Protein AF-A0A8J6DET9-F1 (afdb_monomer)

Sequence (178 aa):
DPKHFKSEKTGRGKLREGWRDNHQPIMCSYKLVTVKFEVWGLQTRVEQFVHKVVRDILLIGHRQAFAWVDEWYDMTMDEVREFERATQEATNKKIGVFPPAISISSIPLLPSSIRSAPSSAPSTPLSTDAPEFLSVPKDRPRKKSAPETLTLPDPEKKATLNLPGIHSSDKPCRPKSE

pLDDT: mean 73.46, std 25.01, range [31.91, 98.5]

Secondary structure (DSSP, 8-state):
-TTT---TTT------TTGGGT--S--------------TTTHHHHHHHHHHHHHHHHHHHHHHHHHTHHHHTT--HHHHHHHHHHHHHHHHHHH--------------------PPPP---------PPPGGG---S---------S-S-PPPTT--------------PPPPP---

Solvent-accessible surface area (backbone atoms only — not comparable to full-atom values): 12641 Å² total; per-residue (Å²): 103,42,60,77,38,58,37,84,80,78,58,49,58,53,48,46,91,73,36,78,85,79,54,78,91,80,85,85,84,90,80,88,82,86,76,87,50,97,43,90,99,43,27,71,66,51,37,54,49,51,54,50,51,53,52,52,52,52,53,50,50,53,43,47,55,61,63,42,37,68,78,53,72,82,59,49,76,66,56,51,53,49,51,52,49,54,51,50,52,57,48,38,69,72,75,46,89,70,76,80,87,71,78,82,76,80,76,78,87,73,83,92,74,90,79,87,81,76,83,88,68,84,82,78,80,94,69,91,76,75,72,83,90,66,81,70,78,94,77,72,86,88,69,80,91,65,79,91,81,84,70,82,83,73,89,87,77,82,78,91,84,88,83,86,86,81,91,76,92,80,83,87,83,76,91,78,94,129

Foldseek 3Di:
DLCPAAAPVPRDDNCDPVNVVPDDDDDDDDDDDDDADPDPPCGVVVRVVVVVVVVVCVVVVVVVCVNCCNVPVPDDPVNVVVVVVVVVVVVCVVVPDDPPPDDPPDDDDDDDDDDDDDDPDDDDDPDPDDPPPPPDPPDDDDDDPDDPPPDDDDPPPPDDDDDDDDDDDDDDDDDDDD

InterPro domains:
  IPR001666 Phosphatidylinositol transfer protein [PR00391] (37-52)
  IPR001666 Phosphatidylinositol transfer protein [PR00391] (57-76)
  IPR001666 Phosphatidylinositol transfer protein [PTHR10658] (1-141)
  IPR023393 START-like domain superfamily [G3DSA:3.30.530.20] (1-97)
  IPR055261 Phosphatidylinositol transfer protein, N-terminal [PF02121] (1-89)

Radius of gyration: 29.63 Å; Cα contacts (8 Å, |Δi|>4): 50; chains: 1; bounding box: 63×60×79 Å

Structure (mmCIF, N/CA/C/O backbone):
data_AF-A0A8J6DET9-F1
#
_entry.id   AF-A0A8J6DET9-F1
#
loop_
_atom_site.group_PDB
_atom_site.id
_atom_site.type_symbol
_atom_site.label_atom_id
_atom_site.label_alt_id
_atom_site.label_comp_id
_atom_site.label_asym_id
_atom_site.label_entity_id
_atom_site.label_seq_id
_atom_site.pdbx_PDB_ins_code
_atom_site.Cartn_x
_atom_site.Cartn_y
_atom_site.Cartn_z
_atom_site.occupancy
_atom_site.B_iso_or_equiv
_atom_site.auth_seq_id
_atom_site.auth_comp_id
_atom_site.auth_asym_id
_atom_site.auth_atom_id
_atom_site.pdbx_PDB_model_num
ATOM 1 N N . ASP A 1 1 ? 0.162 -10.120 8.842 1.00 91.19 1 ASP A N 1
ATOM 2 C CA . ASP A 1 1 ? -0.734 -10.753 7.844 1.00 91.19 1 ASP A CA 1
ATOM 3 C C . ASP A 1 1 ? -2.191 -10.503 8.239 1.00 91.19 1 ASP A C 1
ATOM 5 O O . ASP A 1 1 ? -2.559 -10.915 9.338 1.00 91.19 1 ASP A O 1
ATOM 9 N N . PRO A 1 2 ? -3.018 -9.860 7.391 1.00 96.56 2 PRO A N 1
ATOM 10 C CA . PRO A 1 2 ? -4.425 -9.565 7.693 1.00 96.56 2 PRO A CA 1
ATOM 11 C C . PRO A 1 2 ? -5.292 -10.772 8.089 1.00 96.56 2 PRO A C 1
ATOM 13 O O . PRO A 1 2 ? -6.269 -10.606 8.816 1.00 96.56 2 PRO A O 1
ATOM 16 N N . LYS A 1 3 ? -4.929 -11.994 7.668 1.00 96.25 3 LYS A N 1
ATOM 17 C CA . LYS A 1 3 ? -5.646 -13.224 8.057 1.00 96.25 3 LYS A CA 1
ATOM 18 C C . LYS A 1 3 ? -5.512 -13.560 9.547 1.00 96.25 3 LYS A C 1
ATOM 20 O O . LYS A 1 3 ? -6.338 -14.285 10.101 1.00 96.25 3 LYS A O 1
ATOM 25 N N . HIS A 1 4 ? -4.471 -13.049 10.197 1.00 96.12 4 HIS A N 1
ATOM 26 C CA . HIS A 1 4 ? -4.136 -13.360 11.586 1.00 96.12 4 HIS A CA 1
ATOM 27 C C . HIS A 1 4 ? -4.215 -12.138 12.504 1.00 96.12 4 HIS A C 1
ATOM 29 O O . HIS A 1 4 ? -4.363 -12.309 13.711 1.00 96.12 4 HIS A O 1
ATOM 35 N N . PHE A 1 5 ? -4.166 -10.937 11.931 1.00 97.38 5 PHE A N 1
ATOM 36 C CA . PHE A 1 5 ? -4.246 -9.668 12.641 1.00 97.38 5 PHE A CA 1
ATOM 37 C C . PHE A 1 5 ? -5.694 -9.291 12.985 1.00 97.38 5 PHE A C 1
ATOM 39 O O . PHE A 1 5 ? -6.588 -9.413 12.144 1.00 97.38 5 PHE A O 1
ATOM 46 N N . LYS A 1 6 ? -5.906 -8.818 14.213 1.00 97.38 6 LYS A N 1
ATOM 47 C CA . LYS A 1 6 ? -7.127 -8.151 14.665 1.00 97.38 6 LYS A CA 1
ATOM 48 C C . LYS A 1 6 ? -6.699 -6.868 15.368 1.00 97.38 6 LYS A C 1
ATOM 50 O O . LYS A 1 6 ? -5.846 -6.940 16.243 1.00 97.38 6 LYS A O 1
ATOM 55 N N . SER A 1 7 ? -7.284 -5.751 14.965 1.00 97.56 7 SER A N 1
ATOM 56 C CA . SER A 1 7 ? -7.032 -4.439 15.552 1.00 97.56 7 SER A CA 1
ATOM 57 C C . SER A 1 7 ? -7.607 -4.360 16.961 1.00 97.56 7 SER A C 1
ATOM 59 O O . SER A 1 7 ? -8.753 -4.767 17.181 1.00 97.56 7 SER A O 1
ATOM 61 N N . GLU A 1 8 ? -6.831 -3.821 17.895 1.00 97.50 8 GLU A N 1
ATOM 62 C CA . GLU A 1 8 ? -7.279 -3.589 19.272 1.00 97.50 8 GLU A CA 1
ATOM 63 C C . GLU A 1 8 ? -8.141 -2.329 19.373 1.00 97.50 8 GLU A C 1
ATOM 65 O O . GLU A 1 8 ? -9.135 -2.327 20.097 1.00 97.50 8 GLU A O 1
ATOM 70 N N . LYS A 1 9 ? -7.829 -1.290 18.585 1.00 97.31 9 LYS A N 1
ATOM 71 C CA . LYS A 1 9 ? -8.557 -0.013 18.618 1.00 97.31 9 LYS A CA 1
ATOM 72 C C . LYS A 1 9 ? -9.910 -0.070 17.920 1.00 97.31 9 LYS A C 1
ATOM 74 O O . LYS A 1 9 ? -10.894 0.479 18.401 1.00 97.31 9 LYS A O 1
ATOM 79 N N . THR A 1 10 ? -9.967 -0.737 16.769 1.00 95.62 10 THR A N 1
ATOM 80 C CA . THR A 1 10 ? -11.164 -0.763 15.909 1.00 95.62 10 THR A CA 1
ATOM 81 C C . THR A 1 10 ? -11.930 -2.080 15.984 1.00 95.62 10 THR A C 1
ATOM 83 O O . THR A 1 10 ? -13.030 -2.192 15.446 1.00 95.62 10 THR A O 1
ATOM 86 N N . GLY A 1 11 ? -11.330 -3.123 16.567 1.00 95.88 11 GLY A N 1
ATOM 87 C CA . GLY A 1 11 ? -11.878 -4.479 16.578 1.00 95.88 11 GLY A CA 1
ATOM 88 C C . GLY A 1 11 ? -11.886 -5.182 15.212 1.00 95.88 11 GLY A C 1
ATOM 89 O O . GLY A 1 11 ? -12.329 -6.330 15.134 1.00 95.88 11 GLY A O 1
ATOM 90 N N . ARG A 1 12 ? -11.410 -4.532 14.137 1.00 95.62 12 ARG A N 1
ATOM 91 C CA . ARG A 1 12 ? -11.454 -5.059 12.763 1.00 95.62 12 ARG A CA 1
ATOM 92 C C . ARG A 1 12 ? -10.488 -6.221 12.556 1.00 95.62 12 ARG A C 1
ATOM 94 O O . ARG A 1 12 ? -9.397 -6.259 13.118 1.00 95.62 12 ARG A O 1
ATOM 101 N N . GLY A 1 13 ? -10.860 -7.130 11.657 1.00 94.75 13 GLY A N 1
ATOM 102 C CA . GLY A 1 13 ? -10.139 -8.380 11.442 1.00 94.75 13 GLY A CA 1
ATOM 103 C C . GLY A 1 13 ? -10.598 -9.470 12.417 1.00 94.75 13 GLY A C 1
ATOM 104 O O . GLY A 1 13 ? -11.327 -9.236 13.373 1.00 94.75 13 GLY A O 1
ATOM 105 N N . LYS A 1 14 ? -10.221 -10.727 12.217 1.00 96.88 14 LYS A N 1
ATOM 106 C CA . LYS A 1 14 ? -9.270 -11.258 11.233 1.00 96.88 14 LYS A CA 1
ATOM 107 C C . LYS A 1 14 ? -9.900 -11.417 9.845 1.00 96.88 14 LYS A C 1
ATOM 109 O O . LYS A 1 14 ? -11.001 -11.948 9.729 1.00 96.88 14 LYS A O 1
ATOM 114 N N . LEU A 1 15 ? -9.184 -11.043 8.781 1.00 96.31 15 LEU A N 1
ATOM 115 C CA . LEU A 1 15 ? -9.693 -11.141 7.404 1.00 96.31 15 LEU A CA 1
ATOM 116 C C . LEU A 1 15 ? -9.476 -12.553 6.828 1.00 96.31 15 LEU A C 1
ATOM 118 O O . LEU A 1 15 ? -8.505 -12.811 6.115 1.00 96.31 15 LEU A O 1
ATOM 122 N N . ARG A 1 16 ? -10.359 -13.493 7.184 1.00 95.31 16 ARG A N 1
ATOM 123 C CA . ARG A 1 16 ? -10.367 -14.868 6.647 1.00 95.31 16 ARG A CA 1
ATOM 124 C C . ARG A 1 16 ? -11.074 -14.944 5.290 1.00 95.31 16 ARG A C 1
ATOM 126 O O . ARG A 1 16 ? -11.592 -13.955 4.788 1.00 95.31 16 ARG A O 1
ATOM 133 N N . GLU A 1 17 ? -11.073 -16.115 4.666 1.00 95.81 17 GLU A N 1
ATOM 134 C CA . GLU A 1 17 ? -11.883 -16.344 3.467 1.00 95.81 17 GLU A CA 1
ATOM 135 C C . GLU A 1 17 ? -13.357 -15.985 3.732 1.00 95.81 17 GLU A C 1
ATOM 137 O O . GLU A 1 17 ? -13.851 -16.198 4.838 1.00 95.81 17 GLU A O 1
ATOM 142 N N . GLY A 1 18 ? -14.015 -15.339 2.765 1.00 95.69 18 GLY A N 1
ATOM 143 C CA . GLY A 1 18 ? -15.367 -14.788 2.945 1.00 95.69 18 GLY A CA 1
ATOM 144 C C . GLY A 1 18 ? -15.455 -13.505 3.790 1.00 95.69 18 GLY A C 1
ATOM 145 O O . GLY A 1 18 ? -16.552 -13.054 4.102 1.00 95.69 18 GLY A O 1
ATOM 146 N N . TRP A 1 19 ? -14.334 -12.866 4.171 1.00 95.62 19 TRP A N 1
ATOM 147 C CA . TRP A 1 19 ? -14.379 -11.669 5.036 1.00 95.62 19 TRP A CA 1
ATOM 148 C C . TRP A 1 19 ? -15.232 -10.524 4.476 1.00 95.62 19 TRP A C 1
ATOM 150 O O . TRP A 1 19 ? -15.795 -9.759 5.258 1.00 95.62 19 TRP A O 1
ATOM 160 N N . ARG A 1 20 ? -15.326 -10.407 3.146 1.00 95.50 20 ARG A N 1
ATOM 161 C CA . ARG A 1 20 ? -16.043 -9.319 2.465 1.00 95.50 20 ARG A CA 1
ATOM 162 C C . ARG A 1 20 ? -17.532 -9.283 2.808 1.00 95.50 20 ARG A C 1
ATOM 164 O O . ARG A 1 20 ? -18.093 -8.198 2.837 1.00 95.50 20 ARG A O 1
ATOM 171 N N . ASP A 1 21 ? -18.130 -10.429 3.120 1.00 95.38 21 ASP A N 1
ATOM 172 C CA . ASP A 1 21 ? -19.572 -10.537 3.369 1.00 95.38 21 ASP A CA 1
ATOM 173 C C . ASP A 1 21 ? -19.957 -10.074 4.783 1.00 95.38 21 ASP A C 1
ATOM 175 O O . ASP A 1 21 ? -21.109 -9.745 5.043 1.00 95.38 21 ASP A O 1
ATOM 179 N N . ASN A 1 22 ? -18.986 -10.024 5.704 1.00 92.31 22 ASN A N 1
ATOM 180 C CA . ASN A 1 22 ? -19.232 -9.836 7.138 1.00 92.31 22 ASN A CA 1
ATOM 181 C C . ASN A 1 22 ? -18.456 -8.662 7.764 1.00 92.31 22 ASN A C 1
ATOM 183 O O . ASN A 1 22 ? -18.472 -8.503 8.982 1.00 92.31 22 ASN A O 1
ATOM 187 N N . HIS A 1 23 ? -17.739 -7.851 6.978 1.00 91.31 23 HIS A N 1
ATOM 188 C CA . HIS A 1 23 ? -16.974 -6.706 7.489 1.00 91.31 23 HIS A CA 1
ATOM 189 C C . HIS A 1 23 ? -17.495 -5.398 6.909 1.00 91.31 23 HIS A C 1
ATOM 191 O O . HIS A 1 23 ? -17.666 -5.278 5.703 1.00 91.31 23 HIS A O 1
ATOM 197 N N . GLN A 1 24 ? -17.659 -4.386 7.757 1.00 92.44 24 GLN A N 1
ATOM 198 C CA . GLN A 1 24 ? -17.947 -3.013 7.349 1.00 92.44 24 GLN A CA 1
ATOM 199 C C . GLN A 1 24 ? -17.158 -2.027 8.229 1.00 92.44 24 GLN A C 1
ATOM 201 O O . GLN A 1 24 ? -16.814 -2.377 9.360 1.00 92.44 24 GLN A O 1
ATOM 206 N N . PRO A 1 25 ? -16.830 -0.822 7.730 1.00 94.00 25 PRO A N 1
ATOM 207 C CA . PRO A 1 25 ? -17.005 -0.361 6.349 1.00 94.00 25 PRO A CA 1
ATOM 208 C C . PRO A 1 25 ? -15.969 -0.977 5.387 1.00 94.00 25 PRO A C 1
ATOM 210 O O . PRO A 1 25 ? -14.853 -1.321 5.787 1.00 94.00 25 PRO A O 1
ATOM 213 N N . ILE A 1 26 ? -16.319 -1.092 4.103 1.00 95.25 26 ILE A N 1
ATOM 214 C CA . ILE A 1 26 ? -15.404 -1.509 3.027 1.00 95.25 26 ILE A CA 1
ATOM 215 C C . ILE A 1 26 ? -15.282 -0.372 2.017 1.00 95.25 26 ILE A C 1
ATOM 217 O O . ILE A 1 26 ? -16.272 0.245 1.639 1.00 95.25 26 ILE A O 1
ATOM 221 N N . MET A 1 27 ? -14.057 -0.128 1.560 1.00 96.00 27 MET A N 1
ATOM 222 C CA . MET A 1 27 ? -13.757 0.788 0.464 1.00 96.00 27 MET A CA 1
ATOM 223 C C . MET A 1 27 ? -13.003 0.050 -0.643 1.00 96.00 27 MET A C 1
ATOM 225 O O . MET A 1 27 ? -12.352 -0.968 -0.399 1.00 96.00 27 MET A O 1
ATOM 229 N N . CYS A 1 28 ? -13.063 0.585 -1.858 1.00 96.19 28 CYS A N 1
ATOM 230 C CA . CYS A 1 28 ? -12.293 0.104 -2.997 1.00 96.19 28 CYS A CA 1
ATOM 231 C C . CYS A 1 28 ? -11.510 1.272 -3.603 1.00 96.19 28 CYS A C 1
ATOM 233 O O . CYS A 1 28 ? -12.053 2.360 -3.773 1.00 96.19 28 CYS A O 1
ATOM 235 N N . SER A 1 29 ? -10.235 1.047 -3.924 1.00 96.12 29 SER A N 1
ATOM 236 C CA . SER A 1 29 ? -9.402 2.008 -4.647 1.00 96.12 29 SER A CA 1
ATOM 237 C C . SER A 1 29 ? -9.090 1.448 -6.032 1.00 96.12 29 SER A C 1
ATOM 239 O O . SER A 1 29 ? -8.470 0.391 -6.149 1.00 96.12 29 SER A O 1
ATOM 241 N N . TYR A 1 30 ? -9.506 2.167 -7.074 1.00 97.44 30 TYR A N 1
ATOM 242 C CA . TYR A 1 30 ? -9.184 1.843 -8.462 1.00 97.44 30 TYR A CA 1
ATOM 243 C C . TYR A 1 30 ? -7.888 2.555 -8.859 1.00 97.44 30 TYR A C 1
ATOM 245 O O . TYR A 1 30 ? -7.849 3.780 -8.958 1.00 97.44 30 TYR A O 1
ATOM 253 N N . LYS A 1 31 ? -6.814 1.787 -9.067 1.00 96.56 31 LYS A N 1
ATOM 254 C CA . LYS A 1 31 ? -5.491 2.300 -9.454 1.00 96.56 31 LYS A CA 1
ATOM 255 C C . LYS A 1 31 ? -5.195 1.898 -10.898 1.00 96.56 31 LYS A C 1
ATOM 257 O O . LYS A 1 31 ? -4.769 0.773 -11.151 1.00 96.56 31 LYS A O 1
ATOM 262 N N . LEU A 1 32 ? -5.445 2.811 -11.836 1.00 97.75 32 LEU A N 1
ATOM 263 C CA . LEU A 1 32 ? -5.069 2.633 -13.237 1.00 97.75 32 LEU A CA 1
ATOM 264 C C . LEU A 1 32 ? -3.559 2.851 -13.382 1.00 97.75 32 LEU A C 1
ATOM 266 O O . LEU A 1 32 ? -3.051 3.921 -13.054 1.00 97.75 32 LEU A O 1
ATOM 270 N N . VAL A 1 33 ? -2.847 1.830 -13.852 1.00 97.25 33 VAL A N 1
ATOM 271 C CA . VAL A 1 33 ? -1.395 1.872 -14.050 1.00 97.25 33 VAL A CA 1
ATOM 272 C C . VAL A 1 33 ? -1.125 1.812 -15.543 1.00 97.25 33 VAL A C 1
ATOM 274 O O . VAL A 1 33 ? -1.542 0.860 -16.197 1.00 97.25 33 VAL A O 1
ATOM 277 N N . THR A 1 34 ? -0.394 2.797 -16.055 1.00 97.19 34 THR A N 1
ATOM 278 C CA . THR A 1 34 ? 0.095 2.827 -17.435 1.00 97.19 34 THR A CA 1
ATOM 279 C C . THR A 1 34 ? 1.614 2.860 -17.390 1.00 97.19 34 THR A C 1
ATOM 281 O O . THR A 1 34 ? 2.188 3.727 -16.733 1.00 97.19 34 THR A O 1
ATOM 284 N N . VAL A 1 35 ? 2.265 1.920 -18.071 1.00 97.19 35 VAL A N 1
ATOM 285 C CA . VAL A 1 35 ? 3.726 1.874 -18.197 1.00 97.19 35 VAL A CA 1
ATOM 286 C C . VAL A 1 35 ? 4.078 2.051 -19.664 1.00 97.19 35 VAL A C 1
ATOM 288 O O . VAL A 1 35 ? 3.439 1.458 -20.527 1.00 97.19 35 VAL A O 1
ATOM 291 N N . LYS A 1 36 ? 5.086 2.879 -19.933 1.00 96.62 36 LYS A N 1
ATOM 292 C CA . LYS A 1 36 ? 5.606 3.123 -21.273 1.00 96.62 36 LYS A CA 1
ATOM 293 C C . LYS A 1 36 ? 7.126 3.007 -21.238 1.00 96.62 36 LYS A C 1
ATOM 295 O O . LYS A 1 36 ? 7.772 3.752 -20.503 1.00 96.62 36 LYS A O 1
ATOM 300 N N . PHE A 1 37 ? 7.691 2.078 -22.005 1.00 97.31 37 PHE A N 1
ATOM 301 C CA . PHE A 1 37 ? 9.135 1.852 -22.078 1.00 97.31 37 PHE A CA 1
ATOM 302 C C . PHE A 1 37 ? 9.600 1.649 -23.527 1.00 97.31 37 PHE A C 1
ATOM 304 O O . PHE A 1 37 ? 9.642 0.537 -24.042 1.00 97.31 37 PHE A O 1
ATOM 311 N N . GLU A 1 38 ? 9.987 2.733 -24.198 1.00 96.19 38 GLU A N 1
ATOM 312 C CA . GLU A 1 38 ? 10.327 2.738 -25.630 1.00 96.19 38 GLU A CA 1
ATOM 313 C C . GLU A 1 38 ? 11.796 2.371 -25.893 1.00 96.19 38 GLU A C 1
ATOM 315 O O . GLU A 1 38 ? 12.569 3.159 -26.433 1.00 96.19 38 GLU A O 1
ATOM 320 N N . VAL A 1 39 ? 12.200 1.159 -25.508 1.00 97.25 39 VAL A N 1
ATOM 321 C CA . VAL A 1 39 ? 13.526 0.619 -25.847 1.00 97.25 39 VAL A CA 1
ATOM 322 C C . VAL A 1 39 ? 13.366 -0.609 -26.727 1.00 97.25 39 VAL A C 1
ATOM 324 O O . VAL A 1 39 ? 12.729 -1.598 -26.342 1.00 97.25 39 VAL A O 1
ATOM 327 N N . TRP A 1 40 ? 13.975 -0.548 -27.913 1.00 95.69 40 TRP A N 1
ATOM 328 C CA . TRP A 1 40 ? 13.920 -1.631 -28.886 1.00 95.69 40 TRP A CA 1
ATOM 329 C C . TRP A 1 40 ? 14.411 -2.950 -28.277 1.00 95.69 40 TRP A C 1
ATOM 331 O O . TRP A 1 40 ? 15.430 -2.999 -27.588 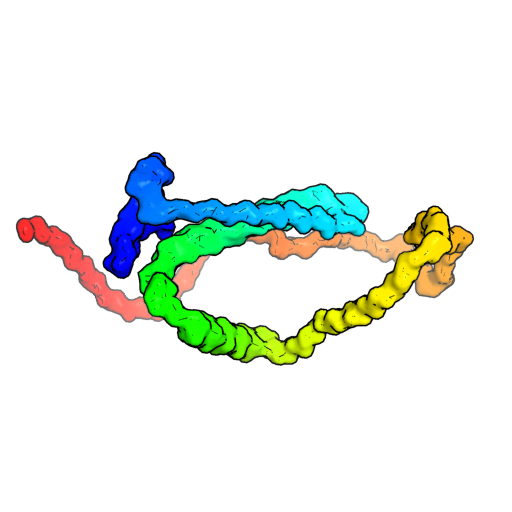1.00 95.69 40 TRP A O 1
ATOM 341 N N . GLY A 1 41 ? 13.646 -4.019 -28.502 1.00 96.19 41 GLY A N 1
ATOM 342 C CA . GLY A 1 41 ? 13.940 -5.357 -27.983 1.00 96.19 41 GLY A CA 1
ATOM 343 C C . GLY A 1 41 ? 13.676 -5.562 -26.483 1.00 96.19 41 GLY A C 1
ATOM 344 O O . GLY A 1 41 ? 13.749 -6.701 -26.026 1.00 96.19 41 GLY A O 1
ATOM 345 N N . LEU A 1 42 ? 13.339 -4.516 -25.714 1.00 97.12 42 LEU A N 1
ATOM 346 C CA . LEU A 1 42 ? 13.122 -4.608 -24.261 1.00 97.12 42 LEU A CA 1
ATOM 347 C C . LEU A 1 42 ? 11.744 -4.131 -23.783 1.00 97.12 42 LEU A C 1
ATOM 349 O O . LEU A 1 42 ? 11.347 -4.528 -22.686 1.00 97.12 42 LEU A O 1
ATOM 353 N N . GLN A 1 43 ? 11.010 -3.351 -24.587 1.00 96.50 43 GLN A N 1
ATOM 354 C CA . GLN A 1 43 ? 9.697 -2.776 -24.256 1.00 96.50 43 GLN A CA 1
ATOM 355 C C . GLN A 1 43 ? 8.776 -3.731 -23.487 1.00 96.50 43 GLN A C 1
ATOM 357 O O . GLN A 1 43 ? 8.551 -3.550 -22.291 1.00 96.50 43 GLN A O 1
ATOM 362 N N . THR A 1 44 ? 8.299 -4.794 -24.140 1.00 96.69 44 THR A N 1
ATOM 363 C CA . THR A 1 44 ? 7.307 -5.710 -23.561 1.00 96.69 44 THR A CA 1
ATOM 364 C C . THR A 1 44 ? 7.785 -6.341 -22.256 1.00 96.69 44 THR A C 1
ATOM 366 O O . THR A 1 44 ? 7.028 -6.423 -21.291 1.00 96.69 44 THR A O 1
ATOM 369 N N . ARG A 1 45 ? 9.053 -6.772 -22.202 1.00 97.62 45 ARG A N 1
ATOM 370 C CA . ARG A 1 45 ? 9.610 -7.444 -21.021 1.00 97.62 45 ARG A CA 1
ATOM 371 C C . ARG A 1 45 ? 9.679 -6.496 -19.827 1.00 97.62 45 ARG A C 1
ATOM 373 O O . ARG A 1 45 ? 9.351 -6.900 -18.713 1.00 97.62 45 ARG A O 1
ATOM 380 N N . VAL A 1 46 ? 10.106 -5.256 -20.052 1.00 98.25 46 VAL A N 1
ATOM 381 C CA . VAL A 1 46 ? 10.236 -4.257 -18.987 1.00 98.25 46 VAL A CA 1
ATOM 382 C C . VAL A 1 46 ? 8.867 -3.748 -18.549 1.00 98.25 46 VAL A C 1
ATOM 384 O O . VAL A 1 46 ? 8.609 -3.709 -17.350 1.00 98.25 46 VAL A O 1
ATOM 387 N N . GLU A 1 47 ? 7.956 -3.443 -19.475 1.00 98.19 47 GLU A N 1
ATOM 388 C CA . GLU A 1 47 ? 6.599 -2.991 -19.135 1.00 98.19 47 GLU A CA 1
ATOM 389 C C . GLU A 1 47 ? 5.855 -4.035 -18.290 1.00 98.19 47 GLU A C 1
ATOM 391 O O . GLU A 1 47 ? 5.321 -3.714 -17.226 1.00 98.19 47 GLU A O 1
ATOM 396 N N . GLN A 1 48 ? 5.894 -5.310 -18.692 1.00 98.12 48 GLN A N 1
ATOM 397 C CA . GLN A 1 48 ? 5.295 -6.405 -17.920 1.00 98.12 48 GLN A CA 1
ATOM 398 C C . GLN A 1 48 ? 5.940 -6.570 -16.541 1.00 98.12 48 GLN A C 1
ATOM 400 O O . GLN A 1 48 ? 5.238 -6.788 -15.548 1.00 98.12 48 GLN A O 1
ATOM 405 N N . PHE A 1 49 ? 7.269 -6.456 -16.463 1.00 98.19 49 PHE A N 1
ATOM 406 C CA . PHE A 1 49 ? 7.988 -6.518 -15.195 1.00 98.19 49 PHE A CA 1
ATOM 407 C C . PHE A 1 49 ? 7.554 -5.395 -14.247 1.00 98.19 49 PHE A C 1
ATOM 409 O O . PHE A 1 49 ? 7.217 -5.672 -13.097 1.00 98.19 49 PHE A O 1
ATOM 416 N N . VAL A 1 50 ? 7.482 -4.151 -14.728 1.00 98.44 50 VAL A N 1
ATOM 417 C CA . VAL A 1 50 ? 7.040 -3.005 -13.921 1.00 98.44 50 VAL A CA 1
ATOM 418 C C . VAL A 1 50 ? 5.605 -3.205 -13.441 1.00 98.44 50 VAL A C 1
ATOM 420 O O . VAL A 1 50 ? 5.335 -3.009 -12.260 1.00 98.44 50 VAL A O 1
ATOM 423 N N . HIS A 1 51 ? 4.691 -3.670 -14.297 1.00 98.50 51 HIS A N 1
ATOM 424 C CA . HIS A 1 51 ? 3.323 -3.979 -13.868 1.00 98.50 51 HIS A CA 1
ATOM 425 C C . HIS A 1 51 ? 3.270 -5.027 -12.750 1.00 98.50 51 HIS A C 1
ATOM 427 O O . HIS A 1 51 ? 2.488 -4.874 -11.807 1.00 98.50 51 HIS A O 1
ATOM 433 N N . LYS A 1 52 ? 4.100 -6.075 -12.829 1.00 98.19 52 LYS A N 1
ATOM 434 C CA . LYS A 1 52 ? 4.215 -7.077 -11.762 1.00 98.19 52 LYS A CA 1
ATOM 435 C C . LYS A 1 52 ? 4.715 -6.439 -10.465 1.00 98.19 52 LYS A C 1
ATOM 437 O O . LYS A 1 52 ? 4.077 -6.603 -9.432 1.00 98.19 52 LYS A O 1
ATOM 442 N N . VAL A 1 53 ? 5.793 -5.660 -10.533 1.00 98.50 53 VAL A N 1
ATOM 443 C CA . VAL A 1 53 ? 6.364 -4.974 -9.365 1.00 98.50 53 VAL A CA 1
ATOM 444 C C . VAL A 1 53 ? 5.354 -4.016 -8.731 1.00 98.50 53 VAL A C 1
ATOM 446 O O . VAL A 1 53 ? 5.171 -4.044 -7.518 1.00 98.50 53 VAL A O 1
ATOM 449 N N . VAL A 1 54 ? 4.643 -3.212 -9.526 1.00 98.44 54 VAL A N 1
ATOM 450 C CA . VAL A 1 54 ? 3.610 -2.296 -9.017 1.00 98.44 54 VAL A CA 1
ATOM 451 C C . VAL A 1 54 ? 2.492 -3.070 -8.320 1.00 98.44 54 VAL A C 1
ATOM 453 O O . VAL A 1 54 ? 2.069 -2.681 -7.233 1.00 98.44 54 VAL A O 1
ATOM 456 N N . ARG A 1 55 ? 2.036 -4.193 -8.893 1.00 97.88 55 ARG A N 1
ATOM 457 C CA . ARG A 1 55 ? 1.041 -5.063 -8.249 1.00 97.88 55 ARG A CA 1
ATOM 458 C C . ARG A 1 55 ? 1.539 -5.584 -6.901 1.00 97.88 55 ARG A C 1
ATOM 460 O O . ARG A 1 55 ? 0.788 -5.529 -5.929 1.00 97.88 55 ARG A O 1
ATOM 467 N N . ASP A 1 56 ? 2.780 -6.054 -6.842 1.00 98.12 56 ASP A N 1
ATOM 468 C CA . ASP A 1 56 ? 3.372 -6.620 -5.629 1.00 98.12 56 ASP A CA 1
ATOM 469 C C . ASP A 1 56 ? 3.536 -5.550 -4.536 1.00 98.12 56 ASP A C 1
ATOM 471 O O . ASP A 1 56 ? 3.133 -5.772 -3.393 1.00 98.12 56 ASP A O 1
ATOM 475 N N . ILE A 1 57 ? 4.030 -4.356 -4.892 1.00 97.88 57 ILE A N 1
ATOM 476 C CA . ILE A 1 57 ? 4.161 -3.211 -3.976 1.00 97.88 57 ILE A CA 1
ATOM 477 C C . ILE A 1 57 ? 2.797 -2.804 -3.421 1.00 97.88 57 ILE A C 1
ATOM 479 O O . ILE A 1 57 ? 2.647 -2.657 -2.209 1.00 97.88 57 ILE A O 1
ATOM 483 N N . LEU A 1 58 ? 1.787 -2.646 -4.283 1.00 97.88 58 LEU A N 1
ATOM 484 C CA . LEU A 1 58 ? 0.447 -2.255 -3.845 1.00 97.88 58 LEU A CA 1
ATOM 485 C C . LEU A 1 58 ? -0.171 -3.318 -2.934 1.00 97.88 58 LEU A C 1
ATOM 487 O O . LEU A 1 58 ? -0.765 -2.980 -1.911 1.00 97.88 58 LEU A O 1
ATOM 491 N N . LEU A 1 59 ? -0.007 -4.601 -3.264 1.00 96.94 59 LEU A N 1
ATOM 492 C CA . LEU A 1 59 ? -0.516 -5.692 -2.442 1.00 96.94 59 LEU A CA 1
ATOM 493 C C . LEU A 1 59 ? 0.133 -5.699 -1.053 1.00 96.94 59 LEU A C 1
ATOM 495 O O . LEU A 1 59 ? -0.575 -5.768 -0.047 1.00 96.94 59 LEU A O 1
ATOM 499 N N . ILE A 1 60 ? 1.463 -5.623 -0.984 1.00 97.50 60 ILE A N 1
ATOM 500 C CA . ILE A 1 60 ? 2.199 -5.605 0.286 1.00 97.50 60 ILE A CA 1
ATOM 501 C C . ILE A 1 60 ? 1.832 -4.355 1.090 1.00 97.50 60 ILE A C 1
ATOM 503 O O . ILE A 1 60 ? 1.472 -4.481 2.262 1.00 97.50 60 ILE A O 1
ATOM 507 N N . GLY A 1 61 ? 1.825 -3.184 0.450 1.00 97.75 61 GLY A N 1
ATOM 508 C CA . GLY A 1 61 ? 1.481 -1.913 1.080 1.00 97.75 61 GLY A CA 1
ATOM 509 C C . GLY A 1 61 ? 0.076 -1.919 1.683 1.00 97.75 61 GLY A C 1
ATOM 510 O O . GLY A 1 61 ? -0.095 -1.532 2.832 1.00 97.75 61 GLY A O 1
ATOM 511 N N . HIS A 1 62 ? -0.932 -2.452 0.982 1.00 97.69 62 HIS A N 1
ATOM 512 C CA . HIS A 1 62 ? -2.288 -2.556 1.535 1.00 97.69 62 HIS A CA 1
ATOM 513 C C . HIS A 1 62 ? -2.397 -3.567 2.688 1.00 97.69 62 HIS A C 1
ATOM 515 O O . HIS A 1 62 ? -3.141 -3.330 3.642 1.00 97.69 62 HIS A O 1
ATOM 521 N N . ARG A 1 63 ? -1.644 -4.678 2.650 1.00 97.75 63 ARG A N 1
ATOM 522 C CA . ARG A 1 63 ? -1.590 -5.627 3.779 1.00 97.75 63 ARG A CA 1
ATOM 523 C C . ARG A 1 63 ? -0.953 -4.988 5.013 1.00 97.75 63 ARG A C 1
ATOM 525 O O . ARG A 1 63 ? -1.435 -5.234 6.116 1.00 97.75 63 ARG A O 1
ATOM 532 N N . GLN A 1 64 ? 0.103 -4.198 4.822 1.00 97.69 64 GLN A N 1
ATOM 533 C CA . GLN A 1 64 ? 0.770 -3.447 5.887 1.00 97.69 64 GLN A CA 1
ATOM 534 C C . GLN A 1 64 ? -0.137 -2.352 6.442 1.00 97.69 64 GLN A C 1
ATOM 536 O O . GLN A 1 64 ? -0.359 -2.323 7.643 1.00 97.69 64 GLN A O 1
ATOM 541 N N . ALA A 1 65 ? -0.751 -1.540 5.579 1.00 96.50 65 ALA A N 1
ATOM 542 C CA . ALA A 1 65 ? -1.668 -0.479 5.987 1.00 96.50 65 ALA A CA 1
ATOM 543 C C . ALA A 1 65 ? -2.811 -1.005 6.872 1.00 96.50 65 ALA A C 1
ATOM 545 O O . ALA A 1 65 ? -3.140 -0.384 7.878 1.00 96.50 65 ALA A O 1
ATOM 546 N N . PHE A 1 66 ? -3.381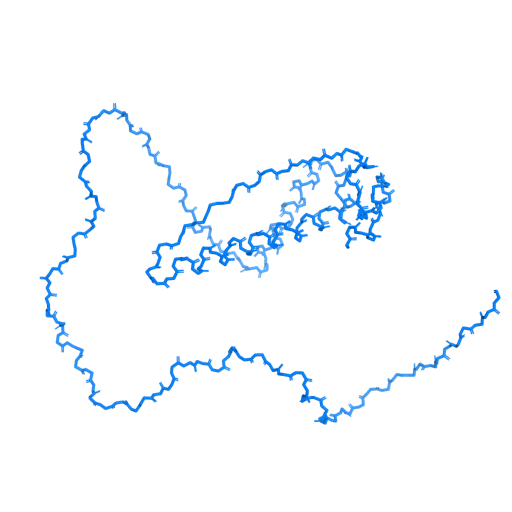 -2.173 6.547 1.00 97.06 66 PHE A N 1
ATOM 547 C CA . PHE A 1 66 ? -4.384 -2.810 7.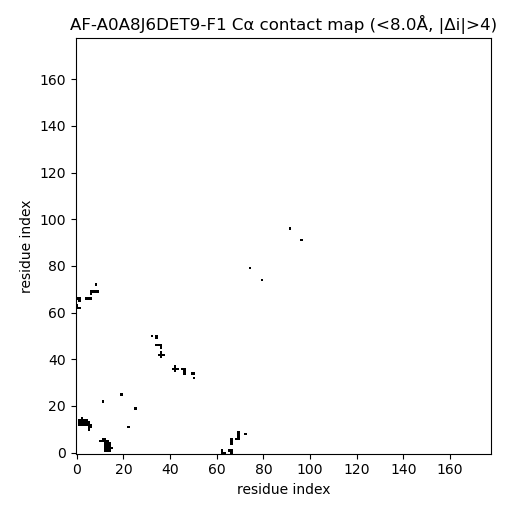406 1.00 97.06 66 PHE A CA 1
ATOM 548 C C . PHE A 1 66 ? -3.792 -3.336 8.721 1.00 97.06 66 PHE A C 1
ATOM 550 O O . PHE A 1 66 ? -4.395 -3.161 9.773 1.00 97.06 66 PHE A O 1
ATOM 557 N N . ALA A 1 67 ? -2.626 -3.986 8.676 1.00 96.62 67 ALA A N 1
ATOM 558 C CA . ALA A 1 67 ? -1.979 -4.539 9.868 1.00 96.62 67 ALA A CA 1
ATOM 559 C C . ALA A 1 67 ? -1.422 -3.467 10.823 1.00 96.62 67 ALA A C 1
ATOM 561 O O . ALA A 1 67 ? -1.173 -3.769 11.982 1.00 96.62 67 ALA A O 1
ATOM 562 N N . TRP A 1 68 ? -1.235 -2.240 10.341 1.00 97.00 68 TRP A N 1
ATOM 563 C CA . TRP A 1 68 ? -0.815 -1.077 11.123 1.00 97.00 68 TRP A CA 1
ATOM 564 C C . TRP A 1 68 ? -1.963 -0.106 11.397 1.00 97.00 68 TRP A C 1
ATOM 566 O O . TRP A 1 68 ? -1.709 1.035 11.757 1.00 97.00 68 TRP A O 1
ATOM 576 N N . VAL A 1 69 ? -3.223 -0.530 11.232 1.00 97.50 69 VAL A 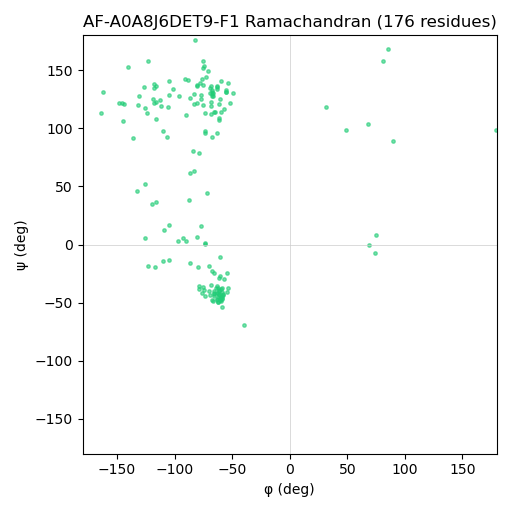N 1
ATOM 577 C CA . VAL A 1 69 ? -4.382 0.340 11.493 1.00 97.50 69 VAL A CA 1
ATOM 578 C C . VAL A 1 69 ? -4.350 0.949 12.888 1.00 97.50 69 VAL A C 1
ATOM 580 O O . VAL A 1 69 ? -4.665 2.122 13.031 1.00 97.50 69 VAL A O 1
ATOM 583 N N . ASP A 1 70 ? -3.890 0.205 13.894 1.00 97.88 70 ASP A N 1
ATOM 584 C CA . ASP A 1 70 ? -3.825 0.715 15.264 1.00 97.88 70 ASP A CA 1
ATOM 585 C C . ASP A 1 70 ? -2.823 1.875 15.424 1.00 97.88 70 ASP A C 1
ATOM 587 O O . ASP A 1 70 ? -3.011 2.731 16.287 1.00 97.88 70 ASP A O 1
ATOM 591 N N . GLU A 1 71 ? -1.813 1.961 14.557 1.00 96.81 71 GLU A N 1
ATOM 592 C CA . GLU A 1 71 ? -0.815 3.034 14.582 1.00 96.81 71 GLU A CA 1
ATOM 593 C C . GLU A 1 71 ? -1.375 4.350 14.030 1.00 96.81 71 GLU A C 1
ATOM 595 O O . GLU A 1 71 ? -1.046 5.416 14.540 1.00 96.81 71 GLU A O 1
ATOM 600 N N . TRP A 1 72 ? -2.237 4.293 13.006 1.00 96.50 72 TRP A N 1
ATOM 601 C CA . TRP A 1 72 ? -2.696 5.492 12.293 1.00 96.50 72 TRP A CA 1
ATOM 602 C C . TRP A 1 72 ? -4.166 5.866 12.517 1.00 96.50 72 TRP A C 1
ATOM 604 O O . TRP A 1 72 ? -4.552 6.978 12.173 1.00 96.50 72 TRP A O 1
ATOM 614 N N . TYR A 1 73 ? 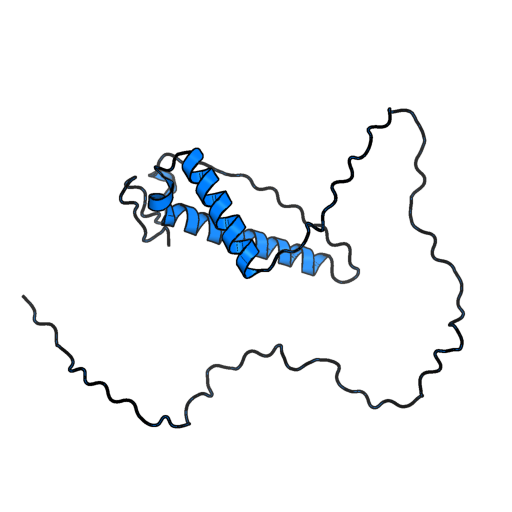-4.999 4.983 13.079 1.00 96.81 73 TYR A N 1
ATOM 615 C CA . TYR A 1 73 ? -6.456 5.184 13.154 1.00 96.81 73 TYR A CA 1
ATOM 616 C C . TYR A 1 73 ? -6.884 6.460 13.897 1.00 96.81 73 TYR A C 1
ATOM 618 O O . TYR A 1 73 ? -7.825 7.117 13.461 1.00 96.81 73 TYR A O 1
ATOM 626 N N . ASP A 1 74 ? -6.181 6.824 14.973 1.00 96.75 74 ASP A N 1
ATOM 627 C CA . ASP A 1 74 ? -6.497 8.012 15.783 1.00 96.75 74 ASP A CA 1
ATOM 628 C C . ASP A 1 74 ? -5.653 9.241 15.416 1.00 96.75 74 ASP A C 1
ATOM 630 O O . ASP A 1 74 ? -5.756 10.268 16.084 1.00 96.75 74 ASP A O 1
ATOM 634 N N . MET A 1 75 ? -4.796 9.148 14.394 1.00 97.31 75 MET A N 1
ATOM 635 C CA . MET A 1 75 ? -3.929 10.265 14.030 1.00 97.31 75 MET A CA 1
ATOM 636 C C . MET A 1 75 ? -4.746 11.431 13.478 1.00 97.31 75 MET A C 1
ATOM 638 O O . MET A 1 75 ? -5.570 11.289 12.571 1.00 97.31 75 MET A O 1
ATOM 642 N N . THR A 1 76 ? -4.446 12.620 13.980 1.00 98.31 76 THR A N 1
ATOM 643 C CA . THR A 1 76 ? -4.914 13.879 13.408 1.00 98.31 76 THR A CA 1
ATOM 644 C C . THR A 1 76 ? -4.139 14.214 12.132 1.00 98.31 76 THR A C 1
ATOM 646 O O . THR A 1 76 ? -3.003 13.784 11.929 1.00 98.31 76 THR A O 1
ATOM 649 N N . MET A 1 77 ? -4.718 15.045 11.261 1.00 97.75 77 MET A N 1
ATOM 650 C CA . MET A 1 77 ? -4.022 15.488 10.044 1.00 97.75 77 MET A CA 1
ATOM 651 C C . MET A 1 77 ? -2.725 16.256 10.336 1.00 97.75 77 MET A C 1
ATOM 653 O O . MET A 1 77 ? -1.815 16.239 9.509 1.00 97.75 77 MET A O 1
ATOM 657 N N . ASP A 1 78 ? -2.624 16.919 11.489 1.00 98.19 78 ASP A N 1
ATOM 658 C CA . ASP A 1 78 ? -1.407 17.629 11.885 1.00 98.19 78 ASP A CA 1
ATOM 659 C C . ASP A 1 78 ? -0.304 16.659 12.326 1.00 98.19 78 ASP A C 1
ATOM 661 O O . ASP A 1 78 ? 0.843 16.820 11.912 1.00 98.19 78 ASP A O 1
ATOM 665 N N . GLU A 1 79 ? -0.647 15.591 13.052 1.00 97.94 79 GLU A N 1
ATOM 666 C CA . GLU A 1 79 ? 0.295 14.506 13.364 1.00 97.94 79 GLU A CA 1
ATOM 667 C C . GLU A 1 79 ? 0.752 13.767 12.103 1.00 97.94 79 GLU A C 1
ATOM 669 O O . GLU A 1 79 ? 1.927 13.424 11.987 1.00 97.94 79 GLU A O 1
ATOM 674 N N . VAL A 1 80 ? -0.142 13.565 11.125 1.00 97.38 80 VAL A N 1
ATOM 675 C CA . VAL A 1 80 ? 0.226 12.991 9.819 1.00 97.38 80 VAL A CA 1
ATOM 676 C C . VAL A 1 80 ? 1.259 13.873 9.114 1.00 97.38 80 VAL A C 1
ATOM 678 O O . VAL A 1 80 ? 2.288 13.369 8.669 1.00 97.38 80 VAL A O 1
ATOM 681 N N . ARG A 1 81 ? 1.034 15.192 9.057 1.00 98.06 81 ARG A N 1
ATOM 682 C CA . ARG A 1 81 ? 1.979 16.141 8.439 1.00 98.06 81 ARG A CA 1
ATOM 683 C C . ARG A 1 81 ? 3.333 16.150 9.140 1.00 98.06 81 ARG A C 1
ATOM 685 O O . ARG A 1 81 ? 4.366 16.249 8.479 1.00 98.06 81 ARG A O 1
ATOM 692 N N . GLU A 1 82 ? 3.342 16.061 10.466 1.00 97.81 82 GLU A N 1
ATOM 693 C CA . GLU A 1 82 ? 4.591 16.016 11.225 1.00 97.81 82 GLU A CA 1
ATOM 694 C C . GLU A 1 82 ? 5.335 14.693 11.014 1.00 97.81 82 GLU A C 1
ATOM 696 O O . GLU A 1 82 ? 6.547 14.689 10.795 1.00 97.81 82 GLU A O 1
ATOM 701 N N . PHE A 1 83 ? 4.610 13.573 10.963 1.00 96.06 83 PHE A N 1
ATOM 702 C CA . PHE A 1 83 ? 5.177 12.274 10.613 1.00 96.06 83 PHE A CA 1
ATOM 703 C C . PHE A 1 83 ? 5.813 12.278 9.213 1.00 96.06 83 PHE A C 1
ATOM 705 O O . PHE A 1 83 ? 6.927 11.772 9.037 1.00 96.06 83 PHE A O 1
ATOM 712 N N . GLU A 1 84 ? 5.147 12.871 8.217 1.00 96.12 84 GLU A N 1
ATOM 713 C CA . GLU A 1 84 ? 5.685 13.033 6.860 1.00 96.12 84 GLU A CA 1
ATOM 714 C C . GLU A 1 84 ? 6.973 13.868 6.860 1.00 96.12 84 GLU A C 1
ATOM 716 O O . GLU A 1 84 ? 7.971 13.451 6.262 1.00 96.12 84 GLU A O 1
ATOM 721 N N . ARG A 1 85 ? 6.987 15.003 7.576 1.00 96.31 85 ARG A N 1
ATOM 722 C CA . ARG A 1 85 ? 8.163 15.878 7.710 1.00 96.31 85 ARG A CA 1
ATOM 723 C C . ARG A 1 85 ? 9.348 15.131 8.322 1.00 96.31 85 ARG A C 1
ATOM 725 O O . ARG A 1 85 ? 10.415 15.071 7.710 1.00 96.31 85 ARG A O 1
ATOM 732 N N . ALA A 1 86 ? 9.149 14.502 9.479 1.00 96.31 86 ALA A N 1
ATOM 733 C CA . ALA A 1 86 ? 10.193 13.760 10.180 1.00 96.31 86 ALA A CA 1
ATOM 734 C C . ALA A 1 86 ? 10.726 12.587 9.338 1.00 96.31 86 ALA A C 1
ATOM 736 O O . ALA A 1 86 ? 11.937 12.353 9.270 1.00 96.31 86 ALA A O 1
ATOM 737 N N . THR A 1 87 ? 9.839 11.871 8.639 1.00 94.75 87 THR A N 1
ATOM 738 C CA . THR A 1 87 ? 10.217 10.764 7.748 1.00 94.75 87 THR A CA 1
ATOM 739 C C . THR A 1 87 ? 11.032 11.257 6.553 1.00 94.75 87 THR A C 1
ATOM 741 O O . THR A 1 87 ? 12.039 10.635 6.192 1.00 94.75 87 THR A O 1
ATOM 744 N N . GLN A 1 88 ? 10.644 12.385 5.954 1.00 93.56 88 GLN A N 1
ATOM 745 C CA . GLN A 1 88 ? 11.374 13.003 4.850 1.00 93.56 88 GLN A CA 1
ATOM 746 C C . GLN A 1 88 ? 12.776 13.445 5.288 1.00 93.56 88 GLN A C 1
ATOM 748 O O . GLN A 1 88 ? 13.758 13.125 4.618 1.00 93.56 88 GLN A O 1
ATOM 753 N N . GLU A 1 89 ? 12.895 14.128 6.428 1.00 93.69 89 GLU A N 1
ATOM 754 C CA . GLU A 1 89 ? 14.179 14.578 6.979 1.00 93.69 89 GLU A CA 1
ATOM 755 C C . GLU A 1 89 ? 15.101 13.401 7.319 1.00 93.69 89 GLU A C 1
ATOM 757 O O . GLU A 1 89 ? 16.275 13.388 6.934 1.00 93.69 89 GLU A O 1
ATOM 762 N N . ALA A 1 90 ? 14.565 12.365 7.973 1.00 92.81 90 ALA A N 1
ATOM 763 C CA . ALA A 1 90 ? 15.311 11.152 8.291 1.00 92.81 90 ALA A CA 1
ATOM 764 C C . ALA A 1 90 ? 15.785 10.416 7.028 1.00 92.81 90 ALA A C 1
ATOM 766 O O . ALA A 1 90 ? 16.898 9.882 7.002 1.00 92.81 90 ALA A O 1
ATOM 767 N N . THR A 1 91 ? 14.967 10.403 5.972 1.00 91.81 91 THR A N 1
ATOM 768 C CA . THR A 1 91 ? 15.330 9.820 4.673 1.00 91.81 91 THR A CA 1
ATOM 769 C C . THR A 1 91 ? 16.436 10.632 4.004 1.00 91.81 91 THR A C 1
ATOM 771 O O . THR A 1 91 ? 17.460 10.065 3.622 1.00 91.81 91 THR A O 1
ATOM 774 N N . ASN A 1 92 ? 16.300 11.959 3.949 1.00 89.50 92 ASN A N 1
ATOM 775 C CA . ASN A 1 92 ? 17.307 12.856 3.374 1.00 89.50 92 ASN A CA 1
ATOM 776 C C . ASN A 1 92 ? 18.654 12.740 4.097 1.00 89.50 92 ASN A C 1
ATOM 778 O O . ASN A 1 92 ? 19.705 12.720 3.461 1.00 89.50 92 ASN A O 1
ATOM 782 N N . LYS A 1 93 ? 18.637 12.582 5.425 1.00 91.75 93 LYS A N 1
ATOM 783 C CA . LYS A 1 93 ? 19.853 12.355 6.214 1.00 91.75 93 LYS A CA 1
ATOM 784 C C . LYS A 1 93 ? 20.562 11.047 5.844 1.00 91.75 93 LYS A C 1
ATOM 786 O O . LYS A 1 93 ? 21.787 11.000 5.878 1.00 91.75 93 LYS A O 1
ATOM 791 N N . LYS A 1 94 ? 19.816 9.990 5.501 1.00 88.25 94 LYS A N 1
ATOM 792 C CA . LYS A 1 94 ? 20.375 8.675 5.130 1.00 88.25 94 LYS A CA 1
ATOM 793 C C . LYS A 1 94 ? 20.911 8.634 3.701 1.00 88.25 94 LYS A C 1
ATOM 795 O O . LYS A 1 94 ? 21.923 7.986 3.463 1.00 88.25 94 LYS A O 1
ATOM 800 N N . ILE A 1 95 ? 20.224 9.285 2.764 1.00 85.31 95 ILE A N 1
ATOM 801 C CA . ILE A 1 95 ? 20.575 9.270 1.334 1.00 85.31 95 ILE A CA 1
ATOM 802 C C . ILE A 1 95 ? 21.597 10.371 0.984 1.00 85.31 95 ILE A C 1
ATOM 804 O O . ILE A 1 95 ? 22.257 10.295 -0.051 1.00 85.31 95 ILE A O 1
ATOM 808 N N . GLY A 1 96 ? 21.775 11.363 1.865 1.00 75.94 96 GLY A N 1
ATOM 809 C CA . GLY A 1 96 ? 22.502 12.596 1.569 1.00 75.94 96 GLY A CA 1
ATOM 810 C C . GLY A 1 96 ? 21.614 13.597 0.820 1.00 75.94 96 GLY A C 1
ATOM 811 O O . GLY A 1 96 ? 20.612 13.228 0.206 1.00 75.94 96 GLY A O 1
ATOM 812 N N . VAL A 1 97 ? 21.956 14.888 0.884 1.00 64.75 97 VAL A N 1
ATOM 813 C CA . VAL A 1 97 ? 21.195 15.943 0.194 1.00 64.75 97 VAL A CA 1
ATOM 814 C C . VAL A 1 97 ? 21.488 15.864 -1.305 1.00 64.75 97 VAL A C 1
ATOM 816 O O . VAL A 1 97 ? 22.496 16.386 -1.773 1.00 64.75 97 VAL A O 1
ATOM 819 N N . PHE A 1 98 ? 20.611 15.212 -2.066 1.00 59.78 98 PHE A N 1
ATOM 820 C CA . PHE A 1 98 ? 20.582 15.360 -3.518 1.00 59.78 98 PHE A CA 1
ATOM 821 C C . PHE A 1 98 ? 19.703 16.566 -3.873 1.00 59.78 98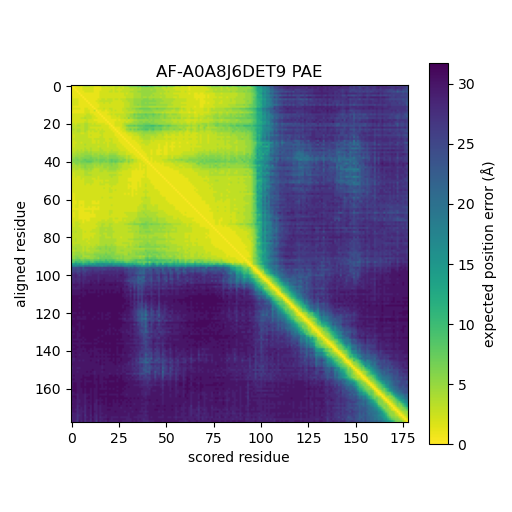 PHE A C 1
ATOM 823 O O . PHE A 1 98 ? 18.552 16.616 -3.429 1.00 59.78 98 PHE A O 1
ATOM 830 N N . PRO A 1 99 ? 20.195 17.545 -4.656 1.00 58.06 99 PRO A N 1
ATOM 831 C CA . PRO A 1 99 ? 19.329 18.595 -5.175 1.00 58.06 99 PRO A CA 1
ATOM 832 C C . PRO A 1 99 ? 18.219 17.953 -6.026 1.00 58.06 99 PRO A C 1
ATOM 834 O O . PRO A 1 99 ? 18.491 16.982 -6.741 1.00 58.06 99 PRO A O 1
ATOM 837 N N . PRO A 1 100 ? 16.969 18.446 -5.957 1.00 55.19 100 PRO A N 1
ATOM 838 C CA . PRO A 1 100 ? 15.882 17.886 -6.748 1.00 55.19 100 PRO A CA 1
ATOM 839 C C . PRO A 1 100 ? 16.233 18.006 -8.237 1.00 55.19 100 PRO A C 1
ATOM 841 O O . PRO A 1 100 ? 16.320 19.102 -8.778 1.00 55.19 100 PRO A O 1
ATOM 844 N N . ALA A 1 101 ? 16.434 16.871 -8.911 1.00 57.41 101 ALA A N 1
ATOM 845 C CA . ALA A 1 101 ? 16.767 16.814 -10.339 1.00 57.41 101 ALA A CA 1
ATOM 846 C C . ALA A 1 101 ? 15.572 17.140 -11.259 1.00 57.41 101 ALA A C 1
ATOM 848 O O . ALA A 1 101 ? 15.691 17.084 -12.482 1.00 57.41 101 ALA A O 1
ATOM 849 N N . ILE A 1 102 ? 14.408 17.451 -10.685 1.00 56.12 102 ILE A N 1
ATOM 850 C CA . ILE A 1 102 ? 13.175 17.709 -11.422 1.00 56.12 102 ILE A CA 1
ATOM 851 C C . ILE A 1 102 ? 12.894 19.209 -11.374 1.00 56.12 102 ILE A C 1
ATOM 853 O O . ILE A 1 102 ? 12.236 19.707 -10.462 1.00 56.12 102 ILE A O 1
ATOM 857 N N . SER A 1 103 ? 13.380 19.928 -12.383 1.00 57.34 103 SER A N 1
ATOM 858 C CA . SER A 1 103 ? 12.831 21.239 -12.725 1.00 57.34 103 SER A CA 1
ATOM 859 C C . SER A 1 103 ? 11.479 21.023 -13.396 1.00 57.34 103 SER A C 1
ATOM 861 O O . SER A 1 103 ? 11.412 20.492 -14.504 1.00 57.34 103 SER A O 1
ATOM 863 N N . ILE A 1 104 ? 10.395 21.437 -12.741 1.00 55.88 104 ILE A N 1
ATOM 864 C CA . ILE A 1 104 ? 9.096 21.574 -13.404 1.00 55.88 104 ILE A CA 1
ATOM 865 C C . ILE A 1 104 ? 9.202 22.826 -14.276 1.00 55.88 104 ILE A C 1
ATOM 867 O O . ILE A 1 104 ? 9.049 23.943 -13.785 1.00 55.88 104 ILE A O 1
ATOM 871 N N . SER A 1 105 ? 9.516 22.666 -15.561 1.00 55.28 105 SER A N 1
ATOM 872 C CA . SER A 1 105 ? 9.337 23.758 -16.511 1.00 55.28 105 SER A CA 1
ATOM 873 C C . SER A 1 105 ? 7.837 23.983 -16.678 1.00 55.28 105 SER A C 1
ATOM 875 O O . SER A 1 105 ? 7.102 23.137 -17.186 1.00 55.28 105 SER A O 1
ATOM 877 N N . SER A 1 106 ? 7.356 25.128 -16.206 1.00 54.75 106 SER A N 1
ATOM 878 C CA . SER A 1 106 ? 6.025 25.614 -16.535 1.00 54.75 106 SER A CA 1
ATOM 879 C C . SER A 1 106 ? 5.963 25.831 -18.046 1.00 54.75 106 SER A C 1
ATOM 881 O O . SER A 1 106 ? 6.577 26.750 -18.583 1.00 54.75 106 SER A O 1
ATOM 883 N N . ILE A 1 107 ? 5.253 24.955 -18.755 1.00 54.28 107 ILE A N 1
ATOM 884 C CA . ILE A 1 107 ? 4.963 25.156 -20.175 1.00 54.28 107 ILE A CA 1
ATOM 885 C C . ILE A 1 107 ? 4.006 26.356 -20.263 1.00 54.28 107 ILE A C 1
ATOM 887 O O . ILE A 1 107 ? 2.916 26.284 -19.688 1.00 54.28 107 ILE A O 1
ATOM 891 N N . PRO A 1 108 ? 4.364 27.463 -20.940 1.00 44.38 108 PRO A N 1
ATOM 892 C CA . PRO A 1 108 ? 3.423 28.551 -21.145 1.00 44.38 108 PRO A CA 1
ATOM 893 C C . PRO A 1 108 ? 2.299 28.082 -22.079 1.00 44.38 108 PRO A C 1
ATOM 895 O O . PRO A 1 108 ? 2.548 27.544 -23.159 1.00 44.38 108 PRO A O 1
ATOM 898 N N . LEU A 1 109 ? 1.052 28.278 -21.647 1.00 46.25 109 LEU A N 1
ATOM 899 C CA . LEU A 1 109 ? -0.153 28.042 -22.442 1.00 46.25 109 LEU A CA 1
ATOM 900 C C . LEU A 1 109 ? -0.135 28.970 -23.670 1.00 46.25 109 LEU A C 1
ATOM 902 O O . LEU A 1 109 ? -0.316 30.178 -23.533 1.00 46.25 109 LEU A O 1
ATOM 906 N N . LEU A 1 110 ? 0.082 28.415 -24.865 1.00 46.94 110 LEU A N 1
ATOM 907 C CA . LEU A 1 110 ? -0.090 29.134 -26.131 1.00 46.94 110 LEU A CA 1
ATOM 908 C C . LEU A 1 110 ? -1.527 28.957 -26.655 1.00 46.94 110 LEU A C 1
ATOM 910 O O . LEU A 1 110 ? -2.090 27.866 -26.519 1.00 46.94 110 LEU A O 1
ATOM 914 N N . PRO A 1 111 ? -2.134 29.997 -27.259 1.00 43.19 111 PRO A N 1
ATOM 915 C CA . PRO A 1 111 ? -3.508 29.937 -27.734 1.00 43.19 111 PRO A CA 1
ATOM 916 C C . PRO A 1 111 ? -3.645 29.065 -28.986 1.00 43.19 111 PRO A C 1
ATOM 918 O O . PRO A 1 111 ? -2.791 29.036 -29.873 1.00 43.19 111 PRO A O 1
ATOM 921 N N . SER A 1 112 ? -4.772 28.362 -29.051 1.00 46.81 112 SER A N 1
ATOM 922 C CA . SER A 1 112 ? -5.179 27.489 -30.144 1.00 46.81 112 SER A CA 1
ATOM 923 C C . SER A 1 112 ? -5.423 28.268 -31.439 1.00 46.81 112 SER A C 1
ATOM 925 O O . SER A 1 112 ? -6.402 29.011 -31.531 1.00 46.81 112 SER A O 1
ATOM 927 N N . SER A 1 113 ? -4.603 28.044 -32.469 1.00 38.69 113 SER A N 1
ATOM 928 C CA . SER A 1 113 ? -5.047 28.128 -33.866 1.00 38.69 113 SER A CA 1
ATOM 929 C C . SER A 1 113 ? -4.074 27.465 -34.847 1.00 38.69 113 SER A C 1
ATOM 931 O O . SER A 1 113 ? -2.963 27.928 -35.067 1.00 38.69 113 SER A O 1
ATOM 933 N N . ILE A 1 114 ? -4.578 26.379 -35.441 1.00 45.59 114 ILE A N 1
ATOM 934 C CA . ILE A 1 114 ? -4.389 25.906 -36.821 1.00 45.59 114 ILE A CA 1
ATOM 935 C C . ILE A 1 114 ? -2.944 25.832 -37.352 1.00 45.59 114 ILE A C 1
ATOM 937 O O . ILE A 1 114 ? -2.430 26.785 -37.932 1.00 45.59 114 ILE A O 1
ATOM 941 N N . ARG A 1 115 ? -2.351 24.629 -37.327 1.00 40.03 115 ARG A N 1
ATOM 942 C CA . ARG A 1 115 ? -1.513 24.143 -38.439 1.00 40.03 115 ARG A CA 1
ATOM 943 C C . ARG A 1 115 ? -1.314 22.629 -38.384 1.00 40.03 115 ARG A C 1
ATOM 945 O O . ARG A 1 115 ? -0.991 22.058 -37.349 1.00 40.03 115 ARG A O 1
ATOM 952 N N . SER A 1 116 ? -1.547 22.010 -39.532 1.00 46.22 116 SER A N 1
ATOM 953 C CA . SER A 1 116 ? -1.377 20.600 -39.865 1.00 46.22 116 SER A CA 1
ATOM 954 C C . SER A 1 116 ? 0.002 20.084 -39.447 1.00 46.22 116 SER A C 1
ATOM 956 O O . SER A 1 116 ? 1.014 20.702 -39.771 1.00 46.22 116 SER A O 1
ATOM 958 N N . ALA A 1 117 ? 0.046 18.951 -38.749 1.00 42.47 117 ALA A N 1
ATOM 959 C CA . ALA A 1 117 ? 1.287 18.321 -38.315 1.00 42.47 117 ALA A CA 1
ATOM 960 C C . ALA A 1 117 ? 1.983 17.581 -39.474 1.00 42.47 117 ALA A C 1
ATOM 962 O O . ALA A 1 117 ? 1.357 16.712 -40.082 1.00 42.47 117 ALA A O 1
ATOM 963 N N . PRO A 1 118 ? 3.279 17.815 -39.744 1.00 44.34 118 PRO A N 1
ATOM 964 C CA . PRO A 1 118 ? 4.164 16.765 -40.206 1.00 44.34 118 PRO A CA 1
ATOM 965 C C . PRO A 1 118 ? 4.794 16.057 -38.996 1.00 44.34 118 PRO A C 1
ATOM 967 O O . PRO A 1 118 ? 5.115 16.667 -37.979 1.00 44.34 118 PRO A O 1
ATOM 970 N N . SER A 1 119 ? 4.926 14.740 -39.120 1.00 47.22 119 SER A N 1
ATOM 971 C CA . SER A 1 119 ? 5.568 13.838 -38.165 1.00 47.22 119 SER A CA 1
ATOM 972 C C . SER A 1 119 ? 6.979 14.314 -37.786 1.00 47.22 119 SER A C 1
ATOM 974 O O . SER A 1 119 ? 7.845 14.434 -38.649 1.00 47.22 119 SER A O 1
ATOM 976 N N . SER A 1 120 ? 7.225 14.554 -36.496 1.00 47.44 120 SER A N 1
ATOM 977 C CA . SER A 1 120 ? 8.559 14.829 -35.946 1.00 47.44 120 SER A CA 1
ATOM 978 C C . SER A 1 120 ? 9.310 13.523 -35.674 1.00 47.44 120 SER A C 1
ATOM 980 O O . SER A 1 120 ? 9.616 13.198 -34.528 1.00 47.44 120 SER A O 1
ATOM 982 N N . ALA A 1 121 ? 9.588 12.746 -36.719 1.00 49.50 121 ALA A N 1
ATOM 983 C CA . ALA A 1 121 ? 10.662 11.763 -36.658 1.00 49.50 121 ALA A CA 1
ATOM 984 C C . ALA A 1 121 ? 11.984 12.493 -36.965 1.00 49.50 121 ALA A C 1
ATOM 986 O O . ALA A 1 121 ? 12.046 13.220 -37.959 1.00 49.50 121 ALA A O 1
ATOM 987 N N . PRO A 1 122 ? 13.039 12.358 -36.145 1.00 45.47 122 PRO A N 1
ATOM 988 C CA . PRO A 1 122 ? 14.334 12.936 -36.473 1.00 45.47 122 PRO A CA 1
ATOM 989 C C . PRO A 1 122 ? 14.915 12.220 -37.700 1.00 45.47 122 PRO A C 1
ATOM 991 O O . PRO A 1 122 ? 15.008 10.993 -37.722 1.00 45.47 122 PRO A O 1
ATOM 994 N N . SER A 1 123 ? 15.309 12.978 -38.724 1.00 49.22 123 SER A N 1
ATOM 995 C CA . SER A 1 123 ? 15.999 12.432 -39.894 1.00 49.22 123 SER A CA 1
ATOM 996 C C . SER A 1 123 ? 17.366 11.886 -39.478 1.00 49.22 123 SER A C 1
ATOM 998 O O . SER A 1 123 ? 18.252 12.645 -39.085 1.00 49.22 123 SER A O 1
ATOM 1000 N N . THR A 1 124 ? 17.553 10.572 -39.576 1.00 50.84 124 THR A N 1
ATOM 1001 C CA . THR A 1 124 ? 18.875 9.938 -39.505 1.00 50.84 124 THR A CA 1
ATOM 1002 C C . THR A 1 124 ? 19.753 10.456 -40.648 1.00 50.84 124 THR A C 1
ATOM 1004 O O . THR A 1 124 ? 19.338 10.345 -41.805 1.00 50.84 124 THR A O 1
ATOM 1007 N N . PRO A 1 125 ? 20.956 10.995 -40.385 1.00 45.78 125 PRO A N 1
ATOM 1008 C CA . PRO A 1 125 ? 21.889 11.331 -41.450 1.00 45.78 125 PRO A CA 1
ATOM 1009 C C . PRO A 1 125 ? 22.405 10.044 -42.106 1.00 45.78 125 PRO A C 1
ATOM 1011 O O . PRO A 1 125 ? 22.966 9.171 -41.445 1.00 45.78 125 PRO A O 1
ATOM 1014 N N . LEU A 1 126 ? 22.208 9.933 -43.420 1.00 46.50 126 LEU A N 1
ATOM 1015 C CA . LEU A 1 126 ? 22.788 8.891 -44.262 1.00 46.50 126 LEU A CA 1
ATOM 1016 C C . LEU A 1 126 ? 24.247 9.270 -44.558 1.00 46.50 126 LEU A C 1
ATOM 1018 O O . LEU A 1 126 ? 24.549 9.819 -45.612 1.00 46.50 126 LEU A O 1
ATOM 1022 N N . SER A 1 127 ? 25.143 9.039 -43.603 1.00 50.94 127 SER A N 1
ATOM 1023 C CA . SER A 1 127 ? 26.583 9.055 -43.861 1.00 50.94 127 SER A CA 1
ATOM 1024 C C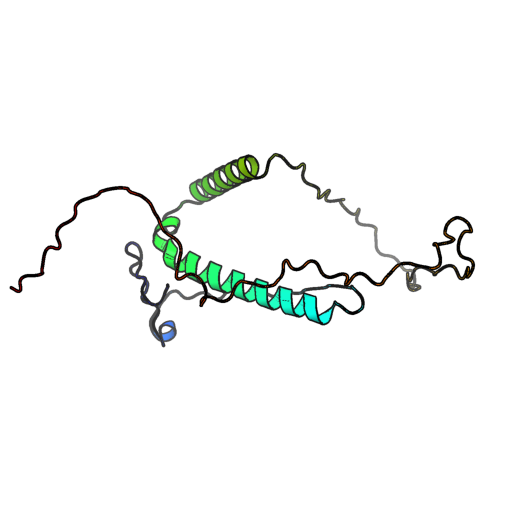 . SER A 1 127 ? 27.153 7.717 -43.413 1.00 50.94 127 SER A C 1
ATOM 1026 O O . SER A 1 127 ? 27.072 7.364 -42.238 1.00 50.94 127 SER A O 1
ATOM 1028 N N . THR A 1 128 ? 27.632 6.932 -44.375 1.00 57.22 128 THR A N 1
ATOM 1029 C CA . THR A 1 128 ? 28.082 5.546 -44.186 1.00 57.22 128 THR A CA 1
ATOM 1030 C C . THR A 1 128 ? 29.560 5.414 -43.839 1.00 57.22 128 THR A C 1
ATOM 1032 O O . THR A 1 128 ? 30.021 4.286 -43.690 1.00 57.22 128 THR A O 1
ATOM 1035 N N . ASP A 1 129 ? 30.300 6.514 -43.677 1.00 53.62 129 ASP A N 1
ATOM 1036 C CA . ASP A 1 129 ? 31.715 6.434 -43.310 1.00 53.62 129 ASP A CA 1
ATOM 1037 C C . ASP A 1 129 ? 31.947 6.583 -41.808 1.00 53.62 129 ASP A C 1
ATOM 1039 O O . ASP A 1 129 ? 31.499 7.528 -41.154 1.00 53.62 129 ASP A O 1
ATOM 1043 N N . ALA A 1 130 ? 32.677 5.610 -41.264 1.00 46.25 130 ALA A N 1
ATOM 1044 C CA . ALA A 1 130 ? 33.158 5.625 -39.895 1.00 46.25 130 ALA A CA 1
ATOM 1045 C C . ALA A 1 130 ? 34.381 6.558 -39.783 1.00 46.25 130 ALA A C 1
ATOM 1047 O O . ALA A 1 130 ? 35.253 6.521 -40.649 1.00 46.25 130 ALA A O 1
ATOM 1048 N N . PRO A 1 131 ? 34.500 7.371 -38.718 1.00 54.25 131 PRO A N 1
ATOM 1049 C CA . PRO A 1 131 ? 35.672 8.219 -38.516 1.00 54.25 131 PRO A CA 1
ATOM 1050 C C . PRO A 1 131 ? 36.948 7.378 -38.323 1.00 54.25 131 PRO A C 1
ATOM 1052 O O . PRO A 1 131 ? 36.968 6.437 -37.527 1.00 54.25 131 PRO A O 1
ATOM 1055 N N . GLU A 1 132 ? 38.026 7.753 -39.022 1.00 58.75 132 GLU A N 1
ATOM 1056 C CA . GLU A 1 132 ? 39.282 6.984 -39.158 1.00 58.75 132 GLU A CA 1
ATOM 1057 C C . GLU A 1 132 ? 40.042 6.697 -37.849 1.00 58.75 132 GLU A C 1
ATOM 1059 O O . GLU A 1 132 ? 40.952 5.873 -37.832 1.00 58.75 132 GLU A O 1
ATOM 1064 N N . PHE A 1 133 ? 39.676 7.308 -36.721 1.00 52.25 133 PHE A N 1
ATOM 1065 C CA . PHE A 1 133 ? 40.398 7.104 -35.459 1.00 52.25 133 PHE A CA 1
ATOM 1066 C C . PHE A 1 133 ? 40.014 5.810 -34.707 1.00 52.25 133 PHE A C 1
ATOM 1068 O O . PHE A 1 133 ? 40.464 5.582 -33.585 1.00 52.25 133 PHE A O 1
ATOM 1075 N N . LEU A 1 134 ? 39.185 4.944 -35.301 1.00 47.56 134 LEU A N 1
ATOM 1076 C CA . LEU A 1 134 ? 38.710 3.698 -34.683 1.00 47.56 134 LEU A CA 1
ATOM 1077 C C . LEU A 1 134 ? 39.178 2.430 -35.410 1.00 47.56 134 LEU A C 1
ATOM 1079 O O . LEU A 1 134 ? 38.449 1.437 -35.458 1.00 47.56 134 LEU A O 1
ATOM 1083 N N . SER A 1 135 ? 40.398 2.398 -35.949 1.00 50.28 135 SER A N 1
ATOM 1084 C CA . SER A 1 135 ? 40.996 1.123 -36.362 1.00 50.28 135 SER A CA 1
ATOM 1085 C C . SER A 1 135 ? 41.289 0.258 -35.125 1.00 50.28 135 SER A C 1
ATOM 1087 O O . SER A 1 135 ? 42.336 0.371 -34.488 1.00 50.28 135 SER A O 1
ATOM 1089 N N . VAL A 1 136 ? 40.328 -0.594 -34.760 1.00 54.88 136 VAL A N 1
ATOM 1090 C CA . VAL A 1 136 ? 40.441 -1.569 -33.667 1.00 54.88 136 VAL A CA 1
ATOM 1091 C C . VAL A 1 136 ? 41.449 -2.664 -34.062 1.00 54.88 136 VAL A C 1
ATOM 1093 O O . VAL A 1 136 ? 41.311 -3.235 -35.146 1.00 54.88 136 VAL A O 1
ATOM 1096 N N . PRO A 1 137 ? 42.437 -3.014 -33.211 1.00 49.34 137 PRO A N 1
ATOM 1097 C CA . PRO A 1 137 ? 43.347 -4.128 -33.475 1.00 49.34 137 PRO A CA 1
ATOM 1098 C C . PRO A 1 137 ? 42.598 -5.443 -33.738 1.00 49.34 137 PRO A C 1
ATOM 1100 O O . PRO A 1 137 ? 41.707 -5.827 -32.977 1.00 49.34 137 PRO A O 1
ATOM 1103 N N . LYS A 1 138 ? 42.976 -6.142 -34.816 1.00 59.03 138 LYS A N 1
ATOM 1104 C CA . LYS A 1 138 ? 42.253 -7.288 -35.399 1.00 59.03 138 LYS A CA 1
ATOM 1105 C C . LYS A 1 13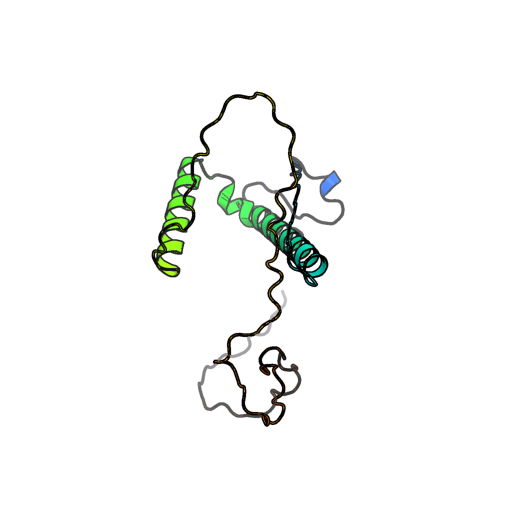8 ? 42.405 -8.622 -34.651 1.00 59.03 138 LYS A C 1
ATOM 1107 O O . LYS A 1 138 ? 42.024 -9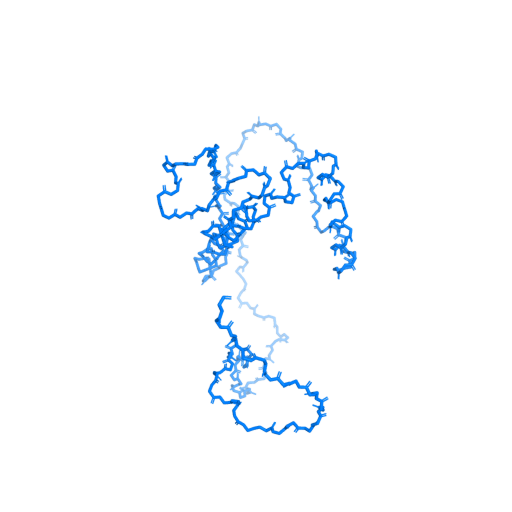.648 -35.191 1.00 59.03 138 LYS A O 1
ATOM 1112 N N . ASP A 1 139 ? 42.876 -8.629 -33.408 1.00 55.75 139 ASP A N 1
ATOM 1113 C CA . ASP A 1 139 ? 42.878 -9.847 -32.594 1.00 55.75 139 ASP A CA 1
ATOM 1114 C C . ASP A 1 139 ? 42.618 -9.536 -31.122 1.00 55.75 139 ASP A C 1
ATOM 1116 O O . ASP A 1 139 ? 43.475 -9.043 -30.387 1.00 55.75 139 ASP A O 1
ATOM 1120 N N . ARG A 1 140 ? 41.404 -9.859 -30.668 1.00 47.12 140 ARG A N 1
ATOM 1121 C CA . ARG A 1 140 ? 41.082 -9.953 -29.245 1.00 47.12 140 ARG A CA 1
ATOM 1122 C C . ARG A 1 140 ? 40.472 -11.328 -28.979 1.00 47.12 140 ARG A C 1
ATOM 1124 O O . ARG A 1 140 ? 39.392 -11.609 -29.501 1.00 47.12 140 ARG A O 1
ATOM 1131 N N . PRO A 1 141 ? 41.098 -12.178 -28.146 1.00 52.75 141 PRO A N 1
ATOM 1132 C CA . PRO A 1 141 ? 40.488 -13.426 -27.709 1.00 52.75 141 PRO A CA 1
ATOM 1133 C C . PRO A 1 141 ? 39.130 -13.142 -27.060 1.00 52.75 141 PRO A C 1
ATOM 1135 O O . PRO A 1 141 ? 39.008 -12.253 -26.210 1.00 52.75 141 PRO A O 1
ATOM 1138 N N . ARG A 1 142 ? 38.096 -13.878 -27.478 1.00 50.19 142 ARG A N 1
ATOM 1139 C CA . ARG A 1 142 ? 36.704 -13.695 -27.045 1.00 50.19 142 ARG A CA 1
ATOM 1140 C C . ARG A 1 142 ? 36.589 -13.959 -25.536 1.00 50.19 142 ARG A C 1
ATOM 1142 O O . ARG A 1 142 ? 36.458 -15.102 -25.109 1.00 50.19 142 ARG A O 1
ATOM 1149 N N . LYS A 1 143 ? 36.637 -12.914 -24.705 1.00 56.66 143 LYS A N 1
ATOM 1150 C CA . LYS A 1 143 ? 36.273 -13.017 -23.284 1.00 56.66 143 LYS A CA 1
ATOM 1151 C C . LYS A 1 143 ? 34.746 -13.040 -23.179 1.00 56.66 143 LYS A C 1
ATOM 1153 O O . LYS A 1 143 ? 34.084 -12.159 -23.723 1.00 56.66 143 LYS A O 1
ATOM 1158 N N . LYS A 1 144 ? 34.194 -14.063 -22.518 1.00 50.94 144 LYS A N 1
ATOM 1159 C CA . LYS A 1 144 ? 32.757 -14.182 -22.222 1.00 50.94 144 LYS A CA 1
ATOM 1160 C C . LYS A 1 144 ? 32.327 -12.940 -21.430 1.00 50.94 144 LYS A C 1
ATOM 1162 O O . LYS A 1 144 ? 32.843 -12.689 -20.349 1.00 50.94 144 LYS A O 1
ATOM 1167 N N . SER A 1 145 ? 31.432 -12.139 -21.995 1.00 51.50 145 SER A N 1
ATOM 1168 C CA . SER A 1 145 ? 31.039 -10.816 -21.496 1.00 51.50 145 SER A CA 1
ATOM 1169 C C . SER A 1 145 ? 29.904 -10.860 -20.467 1.00 51.50 145 SER A C 1
ATOM 1171 O O . SER A 1 145 ? 29.032 -9.998 -20.472 1.00 51.50 145 SER A O 1
ATOM 1173 N N . ALA A 1 146 ? 29.906 -11.852 -19.580 1.00 46.59 146 ALA A N 1
ATOM 1174 C CA . ALA A 1 146 ? 28.992 -11.885 -18.445 1.00 46.59 146 ALA A CA 1
ATOM 1175 C C . ALA A 1 146 ? 29.810 -11.839 -17.146 1.00 46.59 146 ALA A C 1
ATOM 1177 O O . ALA A 1 146 ? 30.656 -12.714 -16.954 1.00 46.59 146 ALA A O 1
ATOM 1178 N N . PRO A 1 147 ? 29.603 -10.850 -16.259 1.00 45.75 147 PRO A N 1
ATOM 1179 C CA . PRO A 1 147 ? 30.091 -10.957 -14.892 1.00 45.75 147 PRO A CA 1
ATOM 1180 C C . PRO A 1 147 ? 29.308 -12.076 -14.181 1.00 45.75 147 PRO A C 1
ATOM 1182 O O . PRO A 1 147 ? 28.079 -12.098 -14.226 1.00 45.75 147 PRO A O 1
ATOM 1185 N N . GLU A 1 148 ? 30.005 -13.016 -13.536 1.00 50.66 148 GLU A N 1
ATOM 1186 C CA . GLU A 1 148 ? 29.422 -14.115 -12.738 1.00 50.66 148 GLU A CA 1
ATOM 1187 C C . GLU A 1 148 ? 28.809 -13.625 -11.407 1.00 50.66 148 GLU A C 1
ATOM 1189 O O . GLU A 1 148 ? 29.015 -14.211 -10.351 1.00 50.66 148 GLU A O 1
ATOM 1194 N N . THR A 1 149 ? 28.051 -12.529 -11.421 1.00 51.69 149 THR A N 1
ATOM 1195 C CA . THR A 1 149 ? 27.400 -11.970 -10.222 1.00 51.69 149 THR A CA 1
ATOM 1196 C C . THR A 1 149 ? 25.881 -12.144 -10.201 1.00 51.69 149 THR A C 1
ATOM 1198 O O . THR A 1 149 ? 25.218 -11.580 -9.336 1.00 51.69 149 THR A O 1
ATOM 1201 N N . LEU A 1 150 ? 25.310 -12.971 -11.086 1.00 47.50 150 LEU A N 1
ATOM 1202 C CA . LEU A 1 150 ? 23.879 -13.326 -11.076 1.00 47.50 150 LEU A CA 1
ATOM 1203 C C . LEU A 1 150 ? 23.613 -14.827 -10.899 1.00 47.50 150 LEU A C 1
ATOM 1205 O O . LEU A 1 150 ? 22.629 -15.350 -11.418 1.00 47.50 150 LEU A O 1
ATOM 1209 N N . THR A 1 151 ? 24.446 -15.514 -10.121 1.00 49.12 151 THR A N 1
ATOM 1210 C CA . THR A 1 151 ? 24.129 -16.865 -9.644 1.00 49.12 151 THR A CA 1
ATOM 1211 C C . THR A 1 151 ? 24.022 -16.820 -8.125 1.00 49.12 151 THR A C 1
ATOM 1213 O O . THR A 1 151 ? 25.018 -16.633 -7.430 1.00 49.12 151 THR A O 1
ATOM 1216 N N . LEU A 1 152 ? 22.799 -16.934 -7.602 1.00 47.38 152 LEU A N 1
ATOM 1217 C CA . LEU A 1 152 ? 22.574 -17.145 -6.171 1.00 47.38 152 LEU A CA 1
ATOM 1218 C C . LEU A 1 152 ? 23.192 -18.501 -5.775 1.00 47.38 152 LEU A C 1
ATOM 1220 O O . LEU A 1 152 ? 23.018 -19.463 -6.525 1.00 47.38 152 LEU A O 1
ATOM 1224 N N . PRO A 1 153 ? 23.906 -18.613 -4.641 1.00 45.31 153 PRO A N 1
ATOM 1225 C CA . PRO A 1 153 ? 24.434 -19.897 -4.204 1.00 45.31 153 PRO A CA 1
ATOM 1226 C C . PRO A 1 153 ? 23.304 -20.847 -3.772 1.00 45.31 153 PRO A C 1
ATOM 1228 O O . PRO A 1 153 ? 22.381 -20.459 -3.057 1.00 45.31 153 PRO A O 1
ATOM 1231 N N . ASP A 1 154 ? 23.427 -22.094 -4.217 1.00 46.75 154 ASP A N 1
ATOM 1232 C CA . ASP A 1 154 ? 22.594 -23.260 -3.899 1.00 46.75 154 ASP A CA 1
ATOM 1233 C C . ASP A 1 154 ? 22.683 -23.599 -2.389 1.00 46.75 154 ASP A C 1
ATOM 1235 O O . ASP A 1 154 ? 23.794 -23.583 -1.839 1.00 46.75 154 ASP A O 1
ATOM 1239 N N . PRO A 1 155 ? 21.579 -23.898 -1.671 1.00 45.22 155 PRO A N 1
ATOM 1240 C CA . PRO A 1 155 ? 21.601 -24.017 -0.212 1.00 45.22 155 PRO A CA 1
ATOM 1241 C C . PRO A 1 155 ? 22.267 -25.294 0.337 1.00 45.22 155 PRO A C 1
ATOM 1243 O O . PRO A 1 155 ? 22.372 -25.440 1.553 1.00 45.22 155 PRO A O 1
ATOM 1246 N N . GLU A 1 156 ? 22.778 -26.199 -0.500 1.00 43.84 156 GLU A N 1
ATOM 1247 C CA . GLU A 1 156 ? 23.265 -27.512 -0.042 1.00 43.84 156 GLU A CA 1
ATOM 1248 C C . GLU A 1 156 ? 24.769 -27.598 0.299 1.00 43.84 156 GLU A C 1
ATOM 1250 O O . GLU A 1 156 ? 25.266 -28.671 0.632 1.00 43.84 156 GLU A O 1
ATOM 1255 N N . LYS A 1 157 ? 25.532 -26.492 0.288 1.00 48.47 157 LYS A N 1
ATOM 1256 C CA . LYS A 1 157 ? 26.989 -26.525 0.575 1.00 48.47 157 LYS A CA 1
ATOM 1257 C C . LYS A 1 157 ? 27.457 -25.579 1.681 1.00 48.47 157 LYS A C 1
ATOM 1259 O O . LYS A 1 157 ? 28.424 -24.839 1.517 1.00 48.47 157 LYS A O 1
ATOM 1264 N N . LYS A 1 158 ? 26.814 -25.644 2.849 1.00 40.62 158 LYS A N 1
ATOM 1265 C CA . LYS A 1 158 ? 27.354 -25.058 4.092 1.00 40.62 158 LYS A CA 1
ATOM 1266 C C . LYS A 1 158 ? 27.273 -26.016 5.284 1.00 40.62 158 LYS A C 1
ATOM 1268 O O . LYS A 1 158 ? 26.897 -25.639 6.385 1.00 40.62 158 LYS A O 1
ATOM 1273 N N . ALA A 1 159 ? 27.674 -27.264 5.064 1.00 45.41 159 ALA A N 1
ATOM 1274 C CA . ALA A 1 159 ? 28.213 -28.097 6.130 1.00 45.41 159 ALA A CA 1
ATOM 1275 C C . ALA A 1 159 ? 29.737 -28.105 5.981 1.00 45.41 159 ALA A C 1
ATOM 1277 O O . ALA A 1 159 ? 30.241 -28.333 4.883 1.00 45.41 159 ALA A O 1
ATOM 1278 N N . THR A 1 160 ? 30.449 -27.912 7.091 1.00 44.81 160 THR A N 1
ATOM 1279 C CA . THR A 1 160 ? 31.921 -27.889 7.224 1.00 44.81 160 THR A CA 1
ATOM 1280 C C . THR A 1 160 ? 32.562 -26.508 7.038 1.00 44.81 160 THR A C 1
ATOM 1282 O O . THR A 1 160 ? 32.941 -26.131 5.937 1.00 44.81 160 THR A O 1
ATOM 1285 N N . LEU A 1 161 ? 32.692 -25.754 8.140 1.00 33.75 161 LEU A N 1
ATOM 1286 C CA . LEU A 1 161 ? 33.975 -25.244 8.663 1.00 33.75 161 LEU A CA 1
ATOM 1287 C C . LEU A 1 161 ? 33.747 -24.384 9.931 1.00 33.75 161 LEU A C 1
ATOM 1289 O O . LEU A 1 161 ? 33.359 -23.225 9.863 1.00 33.75 161 LEU A O 1
ATOM 1293 N N . ASN A 1 162 ? 33.960 -25.040 11.075 1.00 33.56 162 ASN A N 1
ATOM 1294 C CA . ASN A 1 162 ? 34.560 -24.601 12.344 1.00 33.56 162 ASN A CA 1
ATOM 1295 C C . ASN A 1 162 ? 34.416 -23.141 12.827 1.00 33.56 162 ASN A C 1
ATOM 1297 O O . ASN A 1 162 ? 34.990 -22.207 12.274 1.00 33.56 162 ASN A O 1
ATOM 1301 N N . LEU A 1 163 ? 33.773 -23.015 13.992 1.00 35.00 163 LEU A N 1
ATOM 1302 C CA . LEU A 1 163 ? 33.733 -21.856 14.889 1.00 35.00 163 LEU A CA 1
ATOM 1303 C C . LEU A 1 163 ? 34.635 -22.130 16.113 1.00 35.00 163 LEU A C 1
ATOM 1305 O O . LEU A 1 163 ? 34.544 -23.236 16.651 1.00 35.00 163 LEU A O 1
ATOM 1309 N N . PRO A 1 164 ? 35.407 -21.161 16.644 1.00 34.94 164 PRO A N 1
ATOM 1310 C CA . PRO A 1 164 ? 35.850 -21.213 18.028 1.00 34.94 164 PRO A CA 1
ATOM 1311 C C . PRO A 1 164 ? 35.080 -20.203 18.893 1.00 34.94 164 PRO A C 1
ATOM 1313 O O . PRO A 1 164 ? 35.157 -18.998 18.686 1.00 34.94 164 PRO A O 1
ATOM 1316 N N . GLY A 1 165 ? 34.369 -20.750 19.882 1.00 32.69 165 GLY A N 1
ATOM 1317 C CA . GLY A 1 165 ? 34.215 -20.205 21.233 1.00 32.69 165 GLY A CA 1
ATOM 1318 C C . GLY A 1 165 ? 33.436 -18.904 21.423 1.00 32.69 165 GLY A C 1
ATOM 1319 O O . GLY A 1 165 ? 34.008 -17.833 21.308 1.00 32.69 165 GLY A O 1
ATOM 1320 N N . ILE A 1 166 ? 32.199 -19.023 21.916 1.00 32.66 166 ILE A N 1
ATOM 1321 C CA . ILE A 1 166 ? 31.659 -18.210 23.019 1.00 32.66 166 ILE A CA 1
ATOM 1322 C C . ILE A 1 166 ? 30.747 -19.137 23.835 1.00 32.66 166 ILE A C 1
ATOM 1324 O O . ILE A 1 166 ? 29.808 -19.735 23.312 1.00 32.66 166 ILE A O 1
ATOM 1328 N N . HIS A 1 167 ? 31.073 -19.290 25.116 1.00 35.75 167 HIS A N 1
ATOM 1329 C CA . HIS A 1 167 ? 30.221 -19.924 26.115 1.00 35.75 167 HIS A CA 1
ATOM 1330 C C . HIS A 1 167 ? 28.984 -19.052 26.364 1.00 35.75 167 HIS A C 1
ATOM 1332 O O . HIS A 1 167 ? 29.125 -17.871 26.671 1.00 35.75 167 HIS A O 1
ATOM 1338 N N . SER A 1 168 ? 27.797 -19.654 26.343 1.00 31.91 168 SER A N 1
ATOM 1339 C CA . SER A 1 168 ? 26.680 -19.200 27.172 1.00 31.91 168 SER A CA 1
ATOM 1340 C C . SER A 1 168 ? 25.860 -20.412 27.606 1.00 31.91 168 SER A C 1
ATOM 1342 O O . SER A 1 168 ? 25.434 -21.218 26.780 1.00 31.91 168 SER A O 1
ATOM 1344 N N . SER A 1 169 ? 25.736 -20.581 28.920 1.00 38.59 169 SER A N 1
ATOM 1345 C CA . SER A 1 169 ? 24.875 -21.571 29.564 1.00 38.59 169 SER A CA 1
ATOM 1346 C C . SER A 1 169 ? 23.419 -21.231 29.298 1.00 38.59 169 SER A C 1
ATOM 1348 O O . SER A 1 169 ? 23.024 -20.125 29.630 1.00 38.59 169 SER A O 1
ATOM 1350 N N . ASP A 1 170 ? 22.618 -22.199 28.855 1.00 33.75 170 ASP A N 1
ATOM 1351 C CA . ASP A 1 170 ? 21.184 -22.210 29.145 1.00 33.75 170 ASP A CA 1
ATOM 1352 C C . ASP A 1 170 ? 20.666 -23.652 29.247 1.00 33.75 170 ASP A C 1
ATOM 1354 O O . ASP A 1 170 ? 20.813 -24.477 28.343 1.00 33.75 170 ASP A O 1
ATOM 1358 N N . LYS A 1 171 ? 20.093 -23.971 30.413 1.00 44.62 171 LYS A N 1
ATOM 1359 C CA . LYS A 1 171 ? 19.395 -25.231 30.700 1.00 44.62 171 LYS A CA 1
ATOM 1360 C C . LYS A 1 171 ? 18.008 -25.212 30.036 1.00 44.62 171 LYS A C 1
ATOM 1362 O O . LYS A 1 171 ? 17.329 -24.193 30.130 1.00 44.62 171 LYS A O 1
ATOM 1367 N N . PRO A 1 172 ? 17.495 -26.332 29.492 1.00 36.19 172 PRO A N 1
ATOM 1368 C CA . PRO A 1 172 ? 16.119 -26.392 29.013 1.00 36.19 172 PRO A CA 1
ATOM 1369 C C . PRO A 1 172 ? 15.145 -26.622 30.177 1.00 36.19 172 PRO A C 1
ATOM 1371 O O . PRO A 1 172 ? 15.227 -27.637 30.874 1.00 36.19 172 PRO A O 1
ATOM 1374 N N . CYS A 1 173 ? 14.188 -25.712 30.363 1.00 35.12 173 CYS A N 1
ATOM 1375 C CA . CYS A 1 173 ? 13.032 -25.936 31.228 1.00 35.12 173 CYS A CA 1
ATOM 1376 C C . CYS A 1 173 ? 11.959 -26.710 30.442 1.00 35.12 173 CYS A C 1
ATOM 1378 O O . CYS A 1 173 ? 11.510 -26.264 29.386 1.00 35.12 173 CYS A O 1
ATOM 1380 N N . ARG A 1 174 ? 11.578 -27.898 30.929 1.00 46.06 174 ARG A N 1
ATOM 1381 C CA . ARG A 1 174 ? 10.455 -28.687 30.392 1.00 46.06 174 ARG A CA 1
ATOM 1382 C C . ARG A 1 174 ? 9.112 -28.075 30.816 1.00 46.06 174 ARG A C 1
ATOM 1384 O O . ARG A 1 174 ? 9.036 -27.531 31.916 1.00 46.06 174 ARG A O 1
ATOM 1391 N N . PRO A 1 175 ? 8.037 -28.251 30.027 1.00 43.28 175 PRO A N 1
ATOM 1392 C CA . PRO A 1 175 ? 6.699 -27.878 30.457 1.00 43.28 175 PRO A CA 1
ATOM 1393 C C . PRO A 1 175 ? 6.174 -28.902 31.473 1.00 43.28 175 PRO A C 1
ATOM 1395 O O . PRO A 1 175 ? 6.326 -30.110 31.278 1.00 43.28 175 PRO A O 1
ATOM 1398 N N . LYS A 1 176 ? 5.541 -28.425 32.549 1.00 38.50 176 LYS A N 1
ATOM 1399 C CA . LYS A 1 176 ? 4.623 -29.235 33.354 1.00 38.50 176 LYS A CA 1
ATOM 1400 C C . LYS A 1 176 ? 3.196 -28.802 33.048 1.00 38.50 176 LYS A C 1
ATOM 1402 O O . LYS A 1 176 ? 2.882 -27.619 33.073 1.00 38.50 176 LYS A O 1
ATOM 1407 N N . SER A 1 177 ? 2.392 -29.805 32.734 1.00 38.12 177 SER A N 1
ATOM 1408 C CA . SER A 1 177 ? 0.940 -29.828 32.790 1.00 38.12 177 SER A CA 1
ATOM 1409 C C . SER A 1 177 ? 0.449 -29.612 34.223 1.00 38.12 177 SER A C 1
ATOM 1411 O O . SER A 1 177 ? 0.836 -30.387 35.098 1.00 38.12 177 SER A O 1
ATOM 1413 N N . GLU A 1 178 ? -0.349 -28.573 34.439 1.00 40.66 178 GLU A N 1
ATOM 1414 C CA . GLU A 1 178 ? -1.731 -28.567 34.964 1.00 40.66 178 GLU A CA 1
ATOM 1415 C C . GLU A 1 178 ? -2.251 -27.124 34.958 1.00 40.66 178 GLU A C 1
ATOM 1417 O O . GLU A 1 178 ? -1.471 -26.217 35.331 1.00 40.66 178 GLU A O 1
#

Mean predicted aligned error: 19.05 Å

Organism: Galemys pyrenaicus (NCBI:txid202257)